Protein AF-A0A3E0D4L1-F1 (afdb_monomer)

Sequence (188 aa):
MKTLQKYIGLITLTALFASCQTPKQVLSKSDSRMEIVSTIASDHDMSKEMMEAIMQGDHGKMLMHERMKTMMENKTMMTKMMKDDPEMANRMMSGMMEAAKADTTMMSKMCKSMMSSPEMMGMMEKMKEKDKGMMMKEKDKGMMTKEMDHLVNMAAKDSLVFNHMIKMMKEKPEMWNKVMEMKTTTTN

Structure (mmCIF, N/CA/C/O backbone):
data_AF-A0A3E0D4L1-F1
#
_entry.id   AF-A0A3E0D4L1-F1
#
loop_
_atom_site.group_PDB
_atom_site.id
_atom_site.type_symbol
_atom_site.label_atom_id
_atom_site.label_alt_id
_atom_site.label_comp_id
_atom_site.label_asym_id
_atom_site.label_entity_id
_atom_site.label_seq_id
_atom_site.pdbx_PDB_ins_code
_atom_site.Cartn_x
_atom_site.Cartn_y
_atom_site.Cartn_z
_atom_site.occupancy
_atom_site.B_iso_or_equiv
_atom_site.auth_seq_id
_atom_site.auth_comp_id
_atom_site.auth_asym_id
_atom_site.auth_atom_id
_atom_site.pdbx_PDB_model_num
ATOM 1 N N . MET A 1 1 ? -48.221 -4.526 54.531 1.00 50.78 1 MET A N 1
ATOM 2 C CA . MET A 1 1 ? -46.904 -4.930 53.977 1.00 50.78 1 ME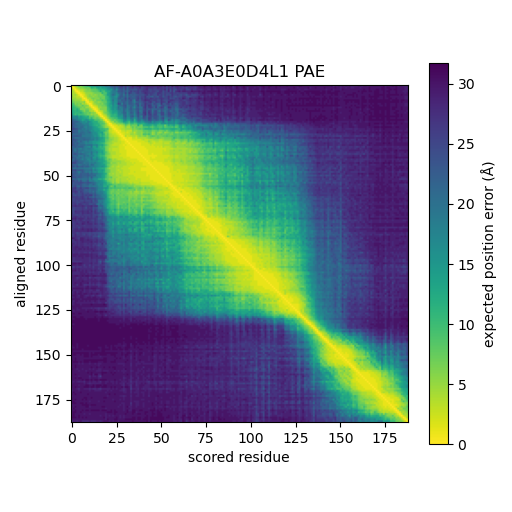T A CA 1
ATOM 3 C C . MET A 1 1 ? -46.908 -5.163 52.461 1.00 50.78 1 MET A C 1
ATOM 5 O O . MET A 1 1 ? -46.000 -4.679 51.804 1.00 50.78 1 MET A O 1
ATOM 9 N N . LYS A 1 2 ? -47.925 -5.815 51.872 1.00 53.72 2 LYS A N 1
ATOM 10 C CA . LYS A 1 2 ? -47.956 -6.144 50.425 1.00 53.72 2 LYS A CA 1
ATOM 11 C C . LYS A 1 2 ? -48.046 -4.935 49.474 1.00 53.72 2 LYS A C 1
ATOM 13 O O . LYS A 1 2 ? -47.611 -5.020 48.334 1.00 53.72 2 LYS A O 1
ATOM 18 N N . THR A 1 3 ? -48.605 -3.813 49.923 1.00 54.72 3 THR A N 1
ATOM 19 C CA . THR A 1 3 ? -48.706 -2.564 49.147 1.00 54.72 3 THR A CA 1
ATOM 20 C C . THR A 1 3 ? -47.402 -1.770 49.144 1.00 54.72 3 THR A C 1
ATOM 22 O O . THR A 1 3 ? -47.025 -1.256 48.101 1.00 54.72 3 THR A O 1
ATOM 25 N N . LEU A 1 4 ? -46.664 -1.740 50.259 1.00 55.91 4 LEU A N 1
ATOM 26 C CA . LEU A 1 4 ? -45.379 -1.033 50.363 1.00 55.91 4 LEU A CA 1
ATOM 27 C C . LEU A 1 4 ? -44.294 -1.664 49.467 1.00 55.91 4 LEU A C 1
ATOM 29 O O . LEU A 1 4 ? -43.544 -0.954 48.806 1.00 55.91 4 LEU A O 1
ATOM 33 N N . GLN A 1 5 ? -44.267 -3.000 49.383 1.00 56.97 5 GLN A N 1
ATOM 34 C CA . GLN A 1 5 ? -43.348 -3.749 48.512 1.00 56.97 5 GLN A CA 1
ATOM 35 C C . GLN A 1 5 ? -43.521 -3.415 47.020 1.00 56.97 5 GLN A C 1
ATOM 37 O O . GLN A 1 5 ? -42.538 -3.393 46.284 1.00 56.97 5 GLN A O 1
ATOM 42 N N . LYS A 1 6 ? -44.750 -3.117 46.574 1.00 56.53 6 LYS A N 1
ATOM 43 C CA . LYS A 1 6 ? -45.031 -2.763 45.173 1.00 56.53 6 LYS A CA 1
ATOM 44 C C . LYS A 1 6 ? -44.468 -1.391 44.792 1.00 56.53 6 LYS A C 1
ATOM 46 O O . LYS A 1 6 ? -43.970 -1.240 43.684 1.00 56.53 6 LYS A O 1
ATOM 51 N N . TYR A 1 7 ? -44.499 -0.420 45.706 1.00 64.56 7 TYR A N 1
ATOM 52 C CA . TYR A 1 7 ? -43.950 0.919 45.455 1.00 64.56 7 TYR A CA 1
ATOM 53 C C . TYR A 1 7 ? -42.420 0.939 45.496 1.00 64.56 7 TYR A C 1
ATOM 55 O O . TYR A 1 7 ? -41.801 1.583 44.655 1.00 64.56 7 TYR A O 1
ATOM 63 N N . ILE A 1 8 ? -41.805 0.175 46.405 1.00 59.47 8 ILE A N 1
ATOM 64 C CA . ILE A 1 8 ? -40.340 0.037 46.464 1.00 59.47 8 ILE A CA 1
ATOM 65 C C . ILE A 1 8 ? -39.805 -0.617 45.179 1.00 59.47 8 ILE A C 1
ATOM 67 O O . ILE A 1 8 ? -38.810 -0.148 44.633 1.00 59.47 8 ILE A O 1
ATOM 71 N N . GLY A 1 9 ? -40.498 -1.636 44.652 1.00 55.81 9 GLY A N 1
ATOM 72 C CA . GLY A 1 9 ? -40.140 -2.270 43.377 1.00 55.81 9 GLY A CA 1
ATOM 73 C C . GLY A 1 9 ? -40.319 -1.367 42.150 1.00 55.81 9 GLY A C 1
ATOM 74 O O . GLY A 1 9 ? -39.572 -1.495 41.185 1.00 55.81 9 GLY A O 1
ATOM 75 N N . LEU A 1 10 ? -41.274 -0.431 42.179 1.00 55.09 10 LEU A N 1
ATOM 76 C CA . LEU A 1 1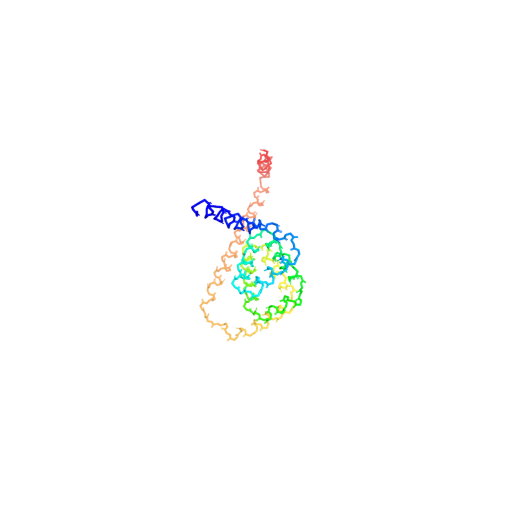0 ? -41.488 0.519 41.082 1.00 55.09 10 LEU A CA 1
ATOM 77 C C . LEU A 1 10 ? -40.381 1.588 41.035 1.00 55.09 10 LEU A C 1
ATOM 79 O O . LEU A 1 10 ? -39.926 1.950 39.954 1.00 55.09 10 LEU A O 1
ATOM 83 N N . ILE A 1 11 ? -39.909 2.040 42.204 1.00 58.69 11 ILE A N 1
ATOM 84 C CA . ILE A 1 11 ? -38.859 3.064 42.333 1.00 58.69 11 ILE A CA 1
ATOM 85 C C . ILE A 1 11 ? -37.490 2.521 41.890 1.00 58.69 11 ILE A C 1
ATOM 87 O O . ILE A 1 11 ? -36.749 3.220 41.193 1.00 58.69 11 ILE A O 1
ATOM 91 N N . THR A 1 12 ? -37.163 1.266 42.218 1.00 52.81 12 THR A N 1
ATOM 92 C CA . THR A 1 12 ? -35.917 0.630 41.754 1.00 52.81 12 THR A CA 1
ATOM 93 C C . THR A 1 12 ? -35.923 0.358 40.251 1.00 52.81 12 THR A C 1
ATOM 95 O O . THR A 1 12 ? -34.880 0.487 39.610 1.00 52.81 12 THR A O 1
ATOM 98 N N . LEU A 1 13 ? -37.087 0.067 39.659 1.00 51.31 13 LEU A N 1
ATOM 99 C CA . LEU A 1 13 ? -37.204 -0.162 38.219 1.00 51.31 13 LEU A CA 1
ATOM 100 C C . LEU A 1 13 ? -37.012 1.133 37.411 1.00 51.31 13 LEU A C 1
ATOM 102 O O . LEU A 1 13 ? -36.338 1.110 36.386 1.00 51.31 13 LEU A O 1
ATOM 106 N N . THR A 1 14 ? -37.510 2.279 37.892 1.00 53.75 14 THR A N 1
ATOM 107 C CA . THR A 1 14 ? -37.293 3.586 37.238 1.00 53.75 14 THR A CA 1
ATOM 108 C C . THR A 1 14 ? -35.853 4.098 37.333 1.00 53.75 14 THR A C 1
ATOM 110 O O . THR A 1 14 ? -35.387 4.756 36.405 1.00 53.75 14 THR A O 1
ATOM 113 N N . ALA A 1 15 ? -35.115 3.763 38.398 1.00 54.03 15 ALA A N 1
ATOM 114 C CA . ALA A 1 15 ? -33.698 4.122 38.518 1.00 54.03 15 ALA A CA 1
ATOM 115 C C . ALA A 1 15 ? -32.812 3.359 37.513 1.00 54.03 15 ALA A C 1
ATOM 117 O O . ALA A 1 15 ? -31.809 3.896 37.046 1.00 54.03 15 ALA A O 1
ATOM 118 N N . LEU A 1 16 ? -33.215 2.143 37.122 1.00 48.88 16 LEU A N 1
ATOM 119 C CA . LEU A 1 16 ? -32.496 1.333 36.134 1.00 48.88 16 LEU A CA 1
ATOM 120 C C . LEU A 1 16 ? -32.576 1.910 34.708 1.00 48.88 16 LEU A C 1
ATOM 122 O O . LEU A 1 16 ? -31.672 1.681 33.913 1.00 48.88 16 LEU A O 1
ATOM 126 N N . PHE A 1 17 ? -33.618 2.686 34.388 1.00 52.44 17 PHE A N 1
ATOM 127 C CA . PHE A 1 17 ? -33.782 3.319 33.072 1.00 52.44 17 PHE A CA 1
ATOM 128 C C . PHE A 1 17 ? -33.090 4.685 32.949 1.00 52.44 17 PHE A C 1
ATOM 130 O O . PHE A 1 17 ? -32.913 5.177 31.836 1.00 52.44 17 PHE A O 1
ATOM 137 N N . ALA A 1 18 ? -32.637 5.288 34.055 1.00 49.78 18 ALA A N 1
ATOM 138 C CA . ALA A 1 18 ? -31.871 6.537 34.017 1.00 49.78 18 ALA A CA 1
ATOM 139 C C . ALA A 1 18 ? -30.434 6.351 33.478 1.00 49.78 18 ALA A C 1
ATOM 141 O O . ALA A 1 18 ? -29.794 7.328 33.088 1.00 49.78 18 ALA A O 1
ATOM 142 N N . SER A 1 19 ? -29.927 5.111 33.424 1.00 50.62 19 SER A N 1
ATOM 143 C CA . SER A 1 19 ? -28.617 4.791 32.838 1.00 50.62 19 SER A CA 1
ATOM 144 C C . SER A 1 19 ? -28.659 4.572 31.321 1.00 50.62 19 SER A C 1
ATOM 146 O O . SER A 1 19 ? -27.602 4.497 30.696 1.00 50.62 19 SER A O 1
ATOM 148 N N . CYS A 1 20 ? -29.847 4.552 30.699 1.00 51.16 20 CYS A N 1
ATOM 149 C CA . CYS A 1 20 ? -30.000 4.571 29.243 1.00 51.16 20 CYS A CA 1
ATOM 150 C C . CYS A 1 20 ? -29.707 5.973 28.681 1.00 51.16 20 CYS A C 1
ATOM 152 O O . CYS A 1 20 ? -30.550 6.602 28.040 1.00 51.16 20 CYS A O 1
ATOM 154 N N . GLN A 1 21 ? -28.497 6.488 28.902 1.00 59.38 21 GLN A N 1
ATOM 155 C CA . GLN A 1 21 ? -28.002 7.592 28.089 1.00 59.38 21 GLN A CA 1
ATOM 156 C C . GLN A 1 21 ? -27.739 7.050 26.690 1.00 59.38 21 GLN A C 1
ATOM 158 O O . GLN A 1 21 ? -27.033 6.058 26.505 1.00 59.38 21 GLN A O 1
ATOM 163 N N . THR A 1 22 ? -28.333 7.689 25.686 1.00 66.06 22 THR A N 1
ATOM 164 C CA . THR A 1 22 ? -28.045 7.316 24.302 1.00 66.06 22 THR A CA 1
ATOM 165 C C . THR A 1 22 ? -26.553 7.543 24.020 1.00 66.06 22 THR A C 1
ATOM 167 O O . THR A 1 22 ? -25.986 8.518 24.525 1.00 66.06 22 THR A O 1
ATOM 170 N N . PRO A 1 23 ? -25.900 6.715 23.184 1.00 66.50 23 PRO A N 1
ATOM 171 C CA . PRO A 1 23 ? -24.474 6.863 22.878 1.00 66.50 23 PRO A CA 1
ATOM 172 C C . PRO A 1 23 ? -24.100 8.285 22.431 1.00 66.50 23 PRO A C 1
ATOM 174 O O . PRO A 1 23 ? -23.071 8.824 22.823 1.00 66.50 23 PRO A O 1
ATOM 177 N N . LYS A 1 24 ? -24.993 8.954 21.687 1.00 68.19 24 LYS A N 1
ATOM 178 C CA . LYS A 1 24 ? -24.815 10.346 21.244 1.00 68.19 24 LYS A CA 1
ATOM 179 C C . LYS A 1 24 ? -24.741 11.348 22.402 1.00 68.19 24 LYS A C 1
ATOM 181 O O . LYS A 1 24 ? -24.001 12.321 22.318 1.00 68.19 24 LYS A O 1
ATOM 186 N N . GLN A 1 25 ? -25.490 11.119 23.476 1.00 72.69 25 GLN A N 1
ATOM 187 C CA . GLN A 1 25 ? -25.524 12.002 24.640 1.00 72.69 25 GLN A CA 1
ATOM 188 C C . GLN A 1 25 ? -24.273 11.835 25.510 1.00 72.69 25 GLN A C 1
ATOM 190 O O . GLN A 1 25 ? -23.733 12.826 25.998 1.00 72.69 25 GLN A O 1
ATOM 195 N N . VAL A 1 26 ? -23.753 10.611 25.627 1.00 72.25 26 VAL A N 1
ATOM 196 C CA . VAL A 1 26 ? -22.476 10.334 26.306 1.00 72.25 26 VAL A CA 1
ATOM 197 C C . VAL A 1 26 ? -21.307 10.957 25.535 1.00 72.25 26 VAL A C 1
ATOM 199 O O . VAL A 1 26 ? -20.473 11.642 26.120 1.00 72.25 26 VAL A O 1
ATOM 202 N N . LEU A 1 27 ? -21.297 10.818 24.206 1.00 75.69 27 LEU A N 1
ATOM 203 C CA . LEU A 1 27 ? -20.243 11.365 23.338 1.00 75.69 27 LEU A CA 1
ATOM 204 C C . LEU A 1 27 ? -20.268 12.900 23.199 1.00 75.69 27 LEU A C 1
ATOM 206 O O . LEU A 1 27 ? -19.295 13.498 22.725 1.00 75.69 27 LEU A O 1
ATOM 210 N N . SER A 1 28 ? -21.362 13.549 23.614 1.00 79.94 28 SER A N 1
ATOM 211 C CA . SER A 1 28 ? -21.496 15.012 23.595 1.00 79.94 28 SER A CA 1
ATOM 212 C C . SER A 1 28 ? -20.680 15.710 24.693 1.00 79.94 28 SER A C 1
ATOM 214 O O . SER A 1 28 ? -20.326 16.879 24.546 1.00 79.94 28 SER A O 1
ATOM 216 N N . LYS A 1 29 ? -20.323 14.990 25.765 1.00 86.81 29 LYS A N 1
ATOM 217 C CA . LYS A 1 29 ? -19.491 15.495 26.863 1.00 86.81 29 LYS A CA 1
ATOM 218 C C . LYS A 1 29 ? -18.016 15.266 26.540 1.00 86.81 29 LYS A C 1
ATOM 220 O O . LYS A 1 29 ? -17.621 14.143 26.231 1.00 86.81 29 LYS A O 1
ATOM 225 N N . SER A 1 30 ? -17.199 16.318 26.609 1.00 86.50 30 SER A N 1
ATOM 226 C CA . SER A 1 30 ? -15.767 16.249 26.279 1.00 86.50 30 SER A CA 1
ATOM 227 C C . SER A 1 30 ? -15.013 15.244 27.139 1.00 86.50 30 SER A C 1
ATOM 229 O O . SER A 1 30 ? -14.253 14.445 26.601 1.00 86.50 30 SER A O 1
ATOM 231 N N . ASP A 1 31 ? -15.260 15.269 28.446 1.00 86.69 31 ASP A N 1
ATOM 232 C CA . ASP A 1 31 ? -14.492 14.493 29.421 1.00 86.69 31 ASP A CA 1
ATOM 233 C C . ASP A 1 31 ? -14.826 13.009 29.287 1.00 86.69 31 ASP A C 1
ATOM 235 O O . ASP A 1 31 ? -13.933 12.179 29.160 1.00 86.69 31 ASP A O 1
ATOM 239 N N . SER A 1 32 ? -16.118 12.691 29.155 1.00 85.38 32 SER A N 1
ATOM 240 C CA . SER A 1 32 ? -16.584 11.329 28.881 1.00 85.38 32 SER A CA 1
ATOM 241 C C . SER A 1 32 ? -16.064 10.805 27.543 1.00 85.38 32 SER A C 1
ATOM 243 O O . SER A 1 32 ? -15.659 9.652 27.448 1.00 85.38 32 SER A O 1
ATOM 245 N N . ARG A 1 33 ? -16.026 11.643 26.498 1.00 87.31 33 ARG A N 1
ATOM 246 C CA . ARG A 1 33 ? -15.443 11.257 25.207 1.00 87.31 33 ARG A CA 1
ATOM 247 C C . ARG A 1 33 ? -13.948 10.959 25.335 1.00 87.31 33 ARG A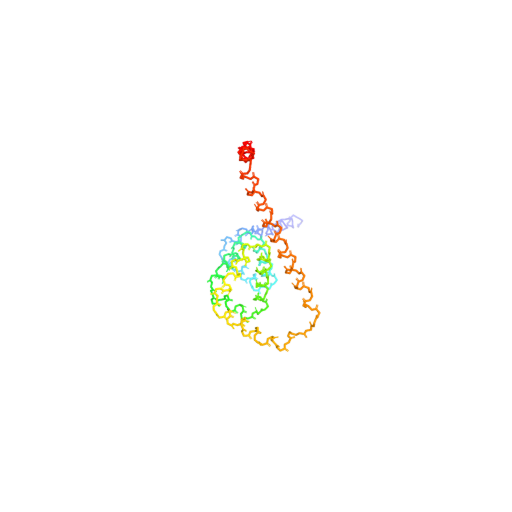 C 1
ATOM 249 O O . ARG A 1 33 ? -13.491 9.981 24.755 1.00 87.31 33 ARG A O 1
ATOM 256 N N . MET A 1 34 ? -13.201 11.787 26.064 1.00 90.56 34 MET A N 1
ATOM 257 C CA . MET A 1 34 ? -11.765 11.589 26.275 1.00 90.56 34 MET A CA 1
ATOM 258 C C . MET A 1 34 ? -11.490 10.299 27.044 1.00 90.56 34 MET A C 1
ATOM 260 O O . MET A 1 34 ? -10.638 9.520 26.632 1.00 90.56 34 MET A O 1
ATOM 264 N N . GLU A 1 35 ? -12.234 10.055 28.121 1.00 91.31 35 GLU A N 1
ATOM 265 C CA . GLU A 1 35 ? -12.106 8.845 28.930 1.00 91.31 35 GLU A CA 1
ATOM 266 C C . GLU A 1 35 ? -12.384 7.592 28.092 1.00 91.31 35 GLU A C 1
ATOM 268 O O . GLU A 1 35 ? -11.540 6.705 28.034 1.00 91.31 35 GLU A O 1
ATOM 273 N N . ILE A 1 36 ? -13.485 7.574 27.330 1.00 89.25 36 ILE A N 1
ATOM 274 C CA . ILE A 1 36 ? -13.822 6.463 26.424 1.00 89.25 36 ILE A CA 1
ATOM 275 C C . ILE A 1 36 ? -12.710 6.224 25.397 1.00 89.25 36 ILE A C 1
ATOM 277 O O . ILE A 1 36 ? -12.277 5.088 25.213 1.00 89.25 36 ILE A O 1
ATOM 281 N N . VAL A 1 37 ? -12.230 7.280 24.732 1.00 90.94 37 VAL A N 1
ATOM 282 C CA . VAL A 1 37 ? -11.160 7.155 23.730 1.00 90.94 37 VAL A CA 1
ATOM 283 C C . VAL A 1 37 ? -9.866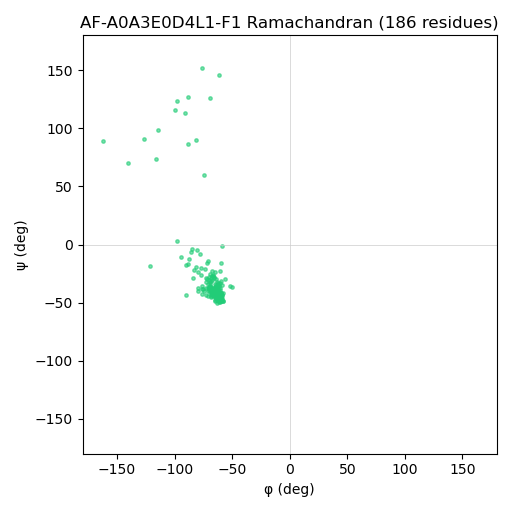 6.656 24.373 1.00 90.94 37 VAL A C 1
ATOM 285 O O . VAL A 1 37 ? -9.200 5.798 23.801 1.00 90.94 37 VAL A O 1
ATOM 288 N N . SER A 1 38 ? -9.523 7.143 25.566 1.00 91.56 38 SER A N 1
ATOM 289 C CA . SER A 1 38 ? -8.339 6.708 26.309 1.00 91.56 38 SER A CA 1
ATOM 290 C C . SER A 1 38 ? -8.433 5.245 26.735 1.00 91.56 38 SER A C 1
ATOM 292 O O . SER A 1 38 ? -7.436 4.527 26.652 1.00 91.56 38 SER A O 1
ATOM 294 N N . THR A 1 39 ? -9.606 4.793 27.183 1.00 93.50 39 THR A N 1
ATOM 295 C CA . THR A 1 39 ? -9.847 3.390 27.533 1.00 93.50 39 THR A CA 1
ATOM 296 C C . THR A 1 39 ? -9.704 2.501 26.307 1.00 93.50 39 THR A C 1
ATOM 298 O O . THR A 1 39 ? -8.964 1.525 26.370 1.00 93.50 39 THR A O 1
ATOM 301 N N . ILE A 1 40 ? -10.324 2.875 25.180 1.00 92.25 40 ILE A N 1
ATOM 302 C CA . ILE A 1 40 ? -10.192 2.120 23.929 1.00 92.25 40 ILE A CA 1
ATOM 303 C C . ILE A 1 40 ? -8.723 2.053 23.505 1.00 92.25 40 ILE A C 1
ATOM 305 O O . ILE A 1 40 ? -8.231 0.968 23.235 1.00 92.25 40 ILE A O 1
ATOM 309 N N . ALA A 1 41 ? -8.012 3.185 23.508 1.00 92.25 41 ALA A N 1
ATOM 310 C CA . ALA A 1 41 ? -6.612 3.271 23.088 1.00 92.25 41 ALA A CA 1
ATOM 311 C C . ALA A 1 41 ? -5.638 2.485 23.986 1.00 92.25 41 ALA A C 1
ATOM 313 O O . ALA A 1 41 ? -4.543 2.136 23.548 1.00 92.25 41 ALA A O 1
ATOM 314 N N . SER A 1 42 ? -6.012 2.242 25.245 1.00 94.69 42 SER A N 1
ATOM 315 C CA . SER A 1 42 ? -5.193 1.487 26.201 1.00 94.69 42 SER A CA 1
ATOM 316 C C . SER A 1 42 ? -5.479 -0.016 26.171 1.00 94.69 42 SER A C 1
ATOM 318 O O . SER A 1 42 ? -4.669 -0.794 26.671 1.00 94.69 42 SER A O 1
ATOM 320 N N . ASP A 1 43 ? -6.613 -0.427 25.602 1.00 96.69 43 ASP A N 1
ATOM 321 C CA . ASP A 1 43 ? -7.000 -1.825 25.440 1.00 96.69 43 ASP A CA 1
ATOM 322 C C . ASP A 1 43 ? -6.660 -2.309 24.025 1.00 96.69 43 ASP A C 1
ATOM 324 O O . ASP A 1 43 ? -7.076 -1.720 23.027 1.00 96.69 43 ASP A O 1
ATOM 328 N N . HIS A 1 44 ? -5.873 -3.381 23.930 1.00 90.94 44 HIS A N 1
ATOM 329 C CA . HIS A 1 44 ? -5.368 -3.884 22.653 1.00 90.94 44 HIS A CA 1
ATOM 330 C C . HIS A 1 44 ? -6.489 -4.334 21.706 1.00 90.94 44 HIS A C 1
ATOM 332 O O . HIS A 1 44 ? -6.457 -4.012 20.515 1.00 90.94 44 HIS A O 1
ATOM 338 N N . ASP A 1 45 ? -7.474 -5.067 22.222 1.00 95.19 45 ASP A N 1
ATOM 339 C CA . ASP A 1 45 ? -8.515 -5.678 21.400 1.00 95.19 45 ASP A CA 1
ATOM 340 C C . ASP A 1 45 ? -9.527 -4.619 20.961 1.00 95.19 45 ASP A C 1
ATOM 342 O O . ASP A 1 45 ? -9.847 -4.531 19.773 1.00 95.19 45 ASP A O 1
ATOM 346 N N . MET A 1 46 ? -9.921 -3.717 21.866 1.00 92.81 46 MET A N 1
ATOM 347 C CA . MET A 1 46 ? -10.778 -2.582 21.511 1.00 92.81 46 MET A CA 1
ATOM 348 C C . MET A 1 46 ? -10.083 -1.614 20.550 1.00 92.81 46 MET A C 1
ATOM 350 O O . MET A 1 46 ? -10.709 -1.127 19.607 1.00 92.81 46 MET A O 1
ATOM 354 N N . SER A 1 47 ? -8.791 -1.336 20.748 1.00 91.81 47 SER A N 1
ATOM 355 C CA . SER A 1 47 ? -8.004 -0.523 19.811 1.00 91.81 47 SER A CA 1
ATOM 356 C C . SER A 1 47 ? -7.980 -1.137 18.418 1.00 91.81 47 SER A C 1
ATOM 358 O O . SER A 1 47 ? -8.148 -0.426 17.423 1.00 91.81 47 SER A O 1
ATOM 360 N N . LYS A 1 48 ? -7.785 -2.457 18.337 1.00 93.12 48 LYS A N 1
ATOM 361 C CA . LYS A 1 48 ? -7.786 -3.192 17.074 1.00 93.12 48 LYS A CA 1
ATOM 362 C C . LYS A 1 48 ? -9.151 -3.114 16.390 1.00 93.12 48 LYS A C 1
ATOM 364 O O . LYS A 1 48 ? -9.208 -2.725 15.225 1.00 93.12 48 LYS A O 1
ATOM 369 N N . GLU A 1 49 ? -10.236 -3.401 17.107 1.00 93.31 49 GLU A N 1
ATOM 370 C CA . GLU A 1 49 ? -11.602 -3.299 16.572 1.00 93.31 49 GLU A CA 1
ATOM 371 C C . GLU A 1 49 ? -11.933 -1.871 16.111 1.00 93.31 49 GLU A C 1
ATOM 373 O O . GLU A 1 49 ? -12.500 -1.674 15.033 1.00 93.31 49 GLU A O 1
ATOM 378 N N . MET A 1 50 ? -11.530 -0.853 16.880 1.00 91.69 50 MET A N 1
ATOM 379 C CA . MET A 1 50 ? -11.720 0.550 16.508 1.00 91.69 50 MET A CA 1
ATOM 380 C C . MET A 1 50 ? -10.941 0.909 15.237 1.00 91.69 50 MET A C 1
ATOM 382 O O . MET A 1 50 ? -11.488 1.581 14.359 1.00 91.69 50 MET A O 1
ATOM 386 N N . MET A 1 51 ? -9.690 0.455 15.101 1.00 89.56 51 MET A N 1
ATOM 387 C CA . MET A 1 51 ? -8.921 0.645 13.867 1.00 89.56 51 MET A CA 1
ATOM 388 C C . MET A 1 51 ? -9.583 -0.045 12.674 1.00 89.56 51 MET A C 1
ATOM 390 O O . MET A 1 51 ? -9.713 0.576 11.618 1.00 89.56 51 MET A O 1
ATOM 394 N N . GLU A 1 52 ? -10.038 -1.288 12.832 1.00 91.12 52 GLU A N 1
ATOM 395 C CA . GLU A 1 52 ? -10.737 -2.025 11.776 1.00 91.12 52 GLU A CA 1
ATOM 396 C C . GLU A 1 52 ? -12.015 -1.297 11.333 1.00 91.12 52 GLU A C 1
ATOM 398 O O . GLU A 1 52 ? -12.222 -1.089 10.134 1.00 91.12 52 GLU A O 1
ATOM 403 N N . ALA A 1 53 ? -12.828 -0.822 12.280 1.00 90.06 53 ALA A N 1
ATOM 404 C CA . ALA A 1 53 ? -14.041 -0.060 11.991 1.00 90.06 53 ALA A CA 1
ATOM 405 C C . ALA A 1 53 ? -13.745 1.261 11.259 1.00 90.06 53 ALA A C 1
ATOM 407 O O . ALA A 1 53 ?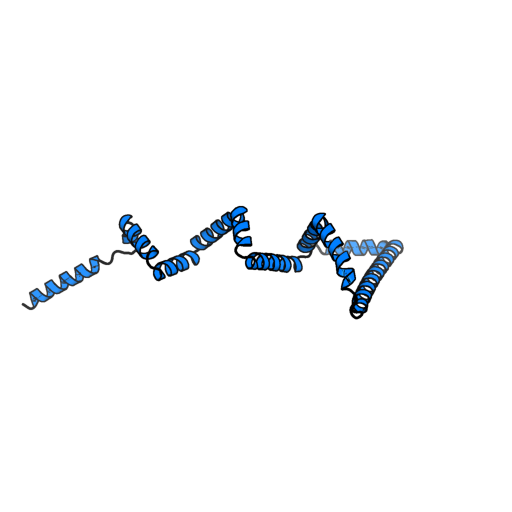 -14.427 1.602 10.288 1.00 90.06 53 ALA A O 1
ATOM 408 N N . ILE A 1 54 ? -12.701 1.991 11.677 1.00 88.75 54 ILE A N 1
ATOM 409 C CA . ILE A 1 54 ? -12.251 3.207 10.984 1.00 88.75 54 ILE A CA 1
ATOM 410 C C . ILE A 1 54 ? -11.854 2.870 9.546 1.00 88.75 54 ILE A C 1
ATOM 412 O O . ILE A 1 54 ? -12.315 3.536 8.621 1.00 88.75 54 ILE A O 1
ATOM 416 N N . MET A 1 55 ? -11.041 1.829 9.343 1.00 85.31 55 MET A N 1
ATOM 417 C CA . MET A 1 55 ? -10.542 1.428 8.022 1.00 85.31 55 MET A CA 1
ATOM 418 C C . MET A 1 55 ? -11.646 0.976 7.060 1.00 85.31 55 MET A C 1
ATOM 420 O O . MET A 1 55 ? -11.513 1.152 5.848 1.00 85.31 55 MET A O 1
ATOM 424 N N . GLN A 1 56 ? -12.736 0.409 7.577 1.00 89.38 56 GLN A N 1
ATOM 425 C CA . GLN A 1 56 ? -13.890 0.026 6.763 1.00 89.38 56 GLN A CA 1
ATOM 426 C C . GLN A 1 56 ? -14.707 1.242 6.293 1.00 89.38 56 GLN A C 1
ATOM 428 O O . GLN A 1 56 ? -15.307 1.197 5.214 1.00 89.38 56 GLN A O 1
ATOM 433 N N . GLY A 1 57 ? -14.703 2.336 7.062 1.00 87.50 57 GLY A N 1
ATOM 434 C CA . GLY A 1 57 ? -15.427 3.565 6.745 1.00 87.50 57 GLY A CA 1
ATOM 435 C C . GLY A 1 57 ? -14.765 4.415 5.656 1.00 87.50 57 GLY A C 1
ATOM 436 O O . GLY A 1 57 ? -13.545 4.439 5.499 1.00 87.50 57 GLY A O 1
ATOM 437 N N . ASP A 1 58 ? -15.570 5.188 4.923 1.00 89.44 58 ASP A N 1
ATOM 438 C CA . ASP A 1 58 ? -15.078 6.037 3.826 1.00 89.44 58 ASP A CA 1
ATOM 439 C C . ASP A 1 58 ? -14.080 7.101 4.297 1.00 89.44 58 ASP A C 1
ATOM 441 O O . ASP A 1 58 ? -13.095 7.382 3.614 1.00 89.44 58 ASP A O 1
ATOM 445 N N . HIS A 1 59 ? -14.283 7.649 5.499 1.00 84.06 59 HIS A N 1
ATOM 446 C CA . HIS A 1 59 ? -13.345 8.602 6.086 1.00 84.06 59 HIS A CA 1
ATOM 447 C C . HIS A 1 59 ? -11.993 7.952 6.410 1.00 84.06 59 HIS A C 1
ATOM 449 O O . HIS A 1 59 ? -10.953 8.550 6.147 1.00 84.06 59 HIS A O 1
ATOM 455 N N . GLY A 1 60 ? -11.980 6.709 6.905 1.00 86.00 60 GLY A N 1
ATOM 456 C CA . GLY A 1 60 ? -10.731 5.986 7.139 1.00 86.00 60 GLY A CA 1
ATOM 457 C C . GLY A 1 60 ? -10.028 5.598 5.843 1.00 86.00 60 GLY A C 1
ATOM 458 O O . GLY A 1 60 ? -8.807 5.719 5.766 1.00 86.00 60 GLY A O 1
ATOM 459 N N . LYS A 1 61 ? -10.772 5.232 4.791 1.00 85.75 61 LYS A N 1
ATOM 460 C CA . LYS A 1 61 ? -10.198 5.022 3.448 1.00 85.75 61 LYS A CA 1
ATOM 461 C C . LYS A 1 61 ? -9.542 6.293 2.911 1.00 85.75 61 LYS A C 1
ATOM 463 O O . LYS A 1 61 ? -8.427 6.231 2.398 1.00 85.75 61 LYS A O 1
ATOM 468 N N . MET A 1 62 ? -10.206 7.439 3.056 1.00 88.88 62 MET A N 1
ATOM 469 C CA . MET A 1 62 ? -9.664 8.734 2.641 1.00 88.88 62 MET A CA 1
ATOM 470 C C . MET A 1 62 ? -8.410 9.099 3.441 1.00 88.88 62 MET A C 1
ATOM 472 O O . MET A 1 62 ? -7.396 9.451 2.846 1.00 88.88 62 MET A O 1
ATOM 476 N N . LEU A 1 63 ? -8.445 8.929 4.764 1.00 87.88 63 LEU A N 1
ATOM 477 C CA . LEU A 1 63 ? -7.304 9.179 5.643 1.00 87.88 63 LEU A CA 1
ATOM 478 C C . LEU A 1 63 ? -6.112 8.269 5.307 1.00 87.88 63 LEU A C 1
ATOM 480 O O . LEU A 1 63 ? -4.971 8.727 5.279 1.00 87.88 63 LEU A O 1
ATOM 484 N N . MET A 1 64 ? -6.361 6.994 4.994 1.00 84.31 64 MET A N 1
ATOM 485 C CA . MET A 1 64 ? -5.319 6.079 4.520 1.00 84.31 64 MET A CA 1
ATOM 486 C C . MET A 1 64 ? -4.744 6.524 3.177 1.00 84.31 64 MET A C 1
ATOM 488 O O . MET A 1 64 ? -3.525 6.510 3.003 1.00 84.31 64 MET A O 1
ATOM 492 N N . HIS A 1 65 ? -5.592 6.958 2.244 1.00 82.25 65 HIS A N 1
ATOM 493 C CA . HIS A 1 65 ? -5.148 7.448 0.944 1.00 82.25 65 HIS A CA 1
ATOM 494 C C . HIS A 1 65 ? -4.285 8.709 1.070 1.00 82.25 65 HIS A C 1
ATOM 496 O O . HIS A 1 65 ? -3.201 8.779 0.490 1.00 82.25 65 HIS A O 1
ATOM 502 N N . GLU A 1 66 ? -4.724 9.678 1.870 1.00 83.69 66 GLU A N 1
ATOM 503 C CA . GLU A 1 66 ? -3.997 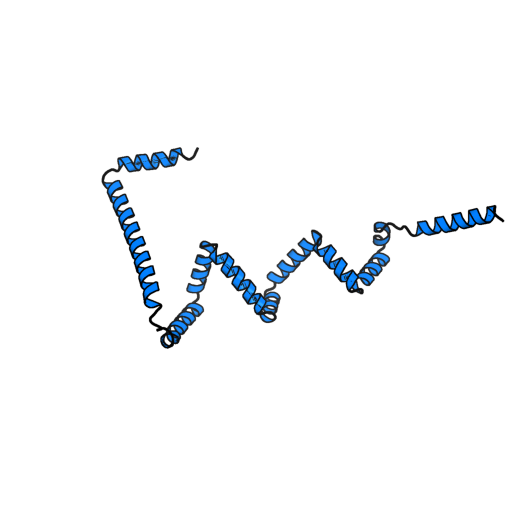10.922 2.118 1.00 83.69 66 GLU A CA 1
ATOM 504 C C . GLU A 1 66 ? -2.658 10.654 2.809 1.00 83.69 66 GLU A C 1
ATOM 506 O O . GLU A 1 66 ? -1.615 11.110 2.341 1.00 83.69 66 GLU A O 1
ATOM 511 N N . ARG A 1 67 ? -2.653 9.813 3.849 1.00 80.75 67 ARG A N 1
ATOM 512 C CA . ARG A 1 67 ? -1.419 9.415 4.534 1.00 80.75 67 ARG A CA 1
ATOM 513 C C . ARG A 1 67 ? -0.451 8.708 3.589 1.00 80.75 67 ARG A C 1
ATOM 515 O O . ARG A 1 67 ? 0.749 8.977 3.638 1.00 80.75 67 ARG A O 1
ATOM 522 N N . MET A 1 68 ? -0.951 7.814 2.735 1.00 80.50 68 MET A N 1
ATOM 523 C CA . MET A 1 68 ? -0.132 7.105 1.753 1.00 80.50 68 MET A CA 1
ATOM 524 C C . MET A 1 68 ? 0.446 8.062 0.709 1.00 80.50 68 MET A C 1
ATOM 526 O O . MET A 1 68 ? 1.623 7.949 0.371 1.00 80.50 68 MET A O 1
ATOM 530 N N . LYS A 1 69 ? -0.335 9.050 0.264 1.00 82.38 69 LYS A N 1
ATOM 531 C CA . LYS A 1 69 ? 0.134 10.118 -0.621 1.00 82.38 69 LYS A CA 1
ATOM 532 C C . LYS A 1 69 ? 1.252 10.938 0.030 1.00 82.38 69 LYS A C 1
ATOM 534 O O . LYS A 1 69 ? 2.317 11.070 -0.566 1.00 82.38 69 LYS A O 1
ATOM 539 N N . THR A 1 70 ? 1.072 11.406 1.265 1.00 81.50 70 THR A N 1
ATOM 540 C CA . THR A 1 70 ? 2.118 12.150 1.991 1.00 81.50 70 THR A CA 1
ATOM 541 C C . THR A 1 70 ? 3.384 11.312 2.189 1.00 81.50 70 THR A C 1
ATOM 543 O O . THR A 1 70 ? 4.498 11.825 2.078 1.00 81.50 70 THR A O 1
ATOM 546 N N . MET A 1 71 ? 3.236 10.009 2.451 1.00 77.69 71 MET A N 1
ATOM 547 C CA . MET A 1 71 ? 4.374 9.090 2.549 1.00 77.69 71 MET A CA 1
ATOM 548 C C . MET A 1 71 ? 5.118 8.937 1.216 1.00 77.69 71 MET A C 1
ATOM 550 O O . MET A 1 71 ? 6.347 8.955 1.212 1.00 77.69 71 MET A O 1
ATOM 554 N N . MET A 1 72 ? 4.391 8.818 0.101 1.00 76.50 72 MET A N 1
ATOM 555 C CA . MET A 1 72 ? 4.959 8.717 -1.251 1.00 76.50 72 MET A CA 1
ATOM 556 C C . MET A 1 72 ? 5.678 10.003 -1.677 1.00 76.50 72 MET A C 1
ATOM 558 O O . MET A 1 72 ? 6.727 9.945 -2.314 1.00 76.50 72 MET A O 1
ATOM 562 N N . GLU A 1 73 ? 5.141 11.168 -1.314 1.00 80.94 73 GLU A N 1
ATOM 563 C CA . GLU A 1 73 ? 5.758 12.467 -1.610 1.00 80.94 73 GLU A CA 1
ATOM 564 C C . GLU A 1 73 ? 7.035 12.698 -0.781 1.00 80.94 73 GLU A C 1
ATOM 566 O O . GLU A 1 73 ? 7.974 13.366 -1.228 1.00 80.94 73 GLU A O 1
ATOM 571 N N . ASN A 1 74 ? 7.126 12.100 0.411 1.00 83.88 74 ASN A N 1
ATOM 572 C CA . ASN A 1 74 ? 8.311 12.186 1.253 1.00 83.88 74 ASN A CA 1
ATOM 573 C C . ASN A 1 74 ? 9.395 11.190 0.810 1.00 83.88 74 ASN A C 1
ATOM 575 O O . ASN A 1 74 ? 9.518 10.073 1.322 1.00 83.88 74 ASN A O 1
ATOM 579 N N . LYS A 1 75 ? 10.257 11.652 -0.099 1.00 77.62 75 LYS A N 1
ATOM 580 C CA . LYS A 1 75 ? 11.395 10.889 -0.636 1.00 77.62 75 LYS A CA 1
ATOM 581 C C . LYS A 1 75 ? 12.276 10.248 0.446 1.00 77.62 75 LYS A C 1
ATOM 583 O O . LYS A 1 75 ? 12.760 9.134 0.250 1.00 77.62 75 LYS A O 1
ATOM 588 N N . THR A 1 76 ? 12.484 10.913 1.584 1.00 82.50 76 THR A N 1
ATOM 589 C CA . THR A 1 76 ? 13.311 10.391 2.687 1.00 82.50 76 THR A CA 1
ATOM 590 C C . THR A 1 76 ? 12.652 9.187 3.349 1.00 82.50 76 THR A C 1
ATOM 592 O O . THR A 1 76 ? 13.309 8.172 3.585 1.00 82.50 76 THR A O 1
ATOM 595 N N . MET A 1 77 ? 11.348 9.277 3.608 1.00 80.00 77 MET A N 1
ATOM 596 C CA . MET A 1 77 ? 10.581 8.195 4.221 1.00 80.00 77 MET A CA 1
ATOM 597 C C . MET A 1 77 ? 10.454 6.997 3.275 1.00 80.00 77 MET A C 1
ATOM 599 O O . MET A 1 77 ? 10.698 5.866 3.692 1.00 80.00 77 MET A O 1
ATOM 603 N N . MET A 1 78 ? 10.193 7.254 1.990 1.00 79.50 78 MET A N 1
ATOM 604 C CA . MET A 1 78 ? 10.165 6.224 0.950 1.00 79.50 78 MET A CA 1
ATOM 605 C C . MET A 1 78 ? 11.518 5.509 0.818 1.00 79.50 78 MET A C 1
ATOM 607 O O . MET A 1 78 ? 11.578 4.282 0.807 1.00 79.50 78 MET A O 1
ATOM 611 N N . THR A 1 79 ? 12.621 6.266 0.793 1.00 82.69 79 THR A N 1
ATOM 612 C CA . THR A 1 79 ? 13.976 5.693 0.717 1.00 82.69 79 THR A CA 1
ATOM 613 C C . THR A 1 79 ? 14.281 4.826 1.934 1.00 82.69 79 THR A C 1
ATOM 615 O O . THR A 1 79 ? 14.910 3.779 1.797 1.00 82.69 79 THR A O 1
ATOM 618 N N . LYS A 1 80 ? 13.847 5.247 3.126 1.00 84.56 80 LYS A N 1
ATOM 619 C CA . LYS A 1 80 ? 14.032 4.468 4.350 1.00 84.56 80 LYS A CA 1
ATOM 620 C C . LYS A 1 80 ? 13.247 3.155 4.297 1.00 84.56 80 LYS A C 1
ATOM 622 O O . LYS A 1 80 ? 13.847 2.110 4.502 1.00 84.56 80 LYS A O 1
ATOM 627 N N . MET A 1 81 ? 11.964 3.190 3.928 1.00 78.69 81 MET A N 1
ATOM 628 C CA . MET A 1 81 ? 11.153 1.972 3.782 1.00 78.69 81 MET A CA 1
ATOM 629 C C . MET A 1 81 ? 11.752 0.981 2.778 1.00 78.69 81 MET A C 1
ATOM 631 O O . MET A 1 81 ? 11.813 -0.207 3.066 1.00 78.69 81 MET A O 1
ATOM 635 N N . MET A 1 82 ? 12.260 1.462 1.640 1.00 80.50 82 MET A N 1
ATOM 636 C CA . MET A 1 82 ? 12.912 0.602 0.642 1.00 80.50 82 MET A CA 1
ATOM 637 C C . MET A 1 82 ?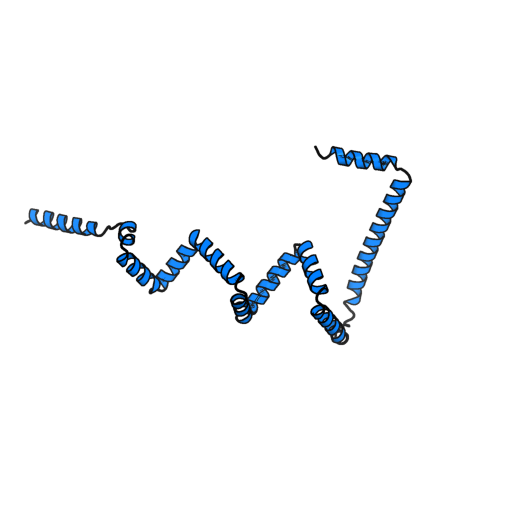 14.235 -0.010 1.122 1.00 80.50 82 MET A C 1
ATOM 639 O O . MET A 1 82 ? 14.635 -1.060 0.628 1.00 80.50 82 MET A O 1
ATOM 643 N N . LYS A 1 83 ? 14.941 0.653 2.046 1.00 80.50 83 LY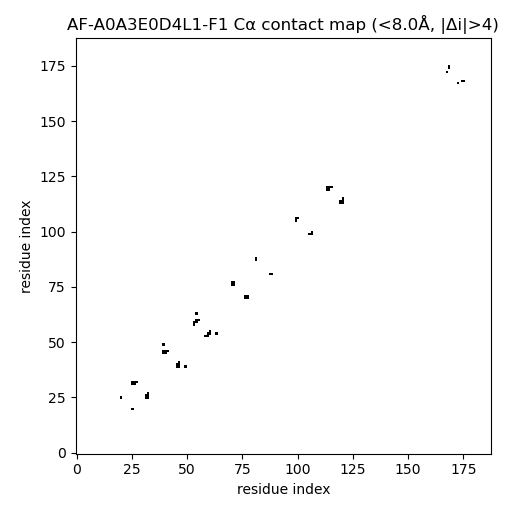S A N 1
ATOM 644 C CA . LYS A 1 83 ? 16.167 0.118 2.654 1.00 80.50 83 LYS A CA 1
ATOM 645 C C . LYS A 1 83 ? 15.864 -0.889 3.758 1.00 80.50 83 LYS A C 1
ATOM 647 O O . LYS A 1 83 ? 16.571 -1.885 3.860 1.00 80.50 83 LYS A O 1
ATOM 652 N N . ASP A 1 84 ? 14.846 -0.604 4.564 1.00 86.88 84 ASP A N 1
ATOM 653 C CA . ASP A 1 84 ? 14.443 -1.440 5.692 1.00 86.88 84 ASP A CA 1
ATOM 654 C C . ASP A 1 84 ? 13.750 -2.730 5.205 1.00 86.88 84 ASP A C 1
ATOM 656 O O . ASP A 1 84 ? 13.915 -3.779 5.823 1.00 86.88 84 ASP A O 1
ATOM 660 N N . ASP A 1 85 ? 13.035 -2.673 4.072 1.00 83.94 85 ASP A N 1
ATOM 661 C CA . ASP A 1 85 ? 12.422 -3.830 3.410 1.00 83.94 85 ASP A CA 1
ATOM 662 C C . ASP A 1 85 ? 12.848 -3.928 1.924 1.00 83.94 85 ASP A C 1
ATOM 664 O O . ASP A 1 85 ? 12.186 -3.388 1.027 1.00 83.94 85 ASP A O 1
ATOM 668 N N . PRO A 1 86 ? 13.945 -4.647 1.622 1.00 80.75 86 PRO A N 1
ATOM 669 C CA . PRO A 1 86 ? 14.372 -4.874 0.245 1.00 80.75 86 PRO A CA 1
ATOM 670 C C . PRO A 1 86 ? 13.402 -5.774 -0.541 1.00 80.75 86 PRO A C 1
ATOM 672 O O . PRO A 1 86 ? 13.357 -5.688 -1.773 1.00 80.75 86 PRO A O 1
ATOM 675 N N . GLU A 1 87 ? 12.590 -6.611 0.121 1.00 87.38 87 GLU A N 1
ATOM 676 C CA . GLU A 1 87 ? 11.544 -7.369 -0.575 1.00 87.38 87 GLU A CA 1
ATOM 677 C C . GLU A 1 87 ? 10.436 -6.445 -1.079 1.00 87.38 87 GLU A C 1
ATOM 679 O O . GLU A 1 87 ? 9.907 -6.673 -2.167 1.00 87.38 87 GLU A O 1
ATOM 684 N N . MET A 1 88 ? 10.084 -5.394 -0.333 1.00 82.06 88 MET A N 1
ATOM 685 C CA . MET A 1 88 ? 9.134 -4.376 -0.791 1.00 82.06 88 MET A CA 1
ATOM 686 C C . MET A 1 88 ? 9.627 -3.690 -2.065 1.00 82.06 88 MET A C 1
ATOM 688 O O . MET A 1 88 ? 8.851 -3.544 -3.013 1.00 82.06 88 MET A O 1
ATOM 692 N N . ALA A 1 89 ? 10.911 -3.326 -2.121 1.00 81.31 89 ALA A N 1
ATOM 693 C CA . ALA A 1 89 ? 11.508 -2.753 -3.325 1.00 81.31 89 ALA A CA 1
ATOM 694 C C . ALA A 1 89 ? 11.403 -3.721 -4.518 1.00 81.31 89 ALA A C 1
ATOM 696 O O . ALA A 1 89 ? 10.966 -3.323 -5.601 1.00 81.31 89 ALA A O 1
ATOM 697 N N . ASN A 1 90 ? 11.711 -5.004 -4.303 1.00 81.75 90 ASN A N 1
ATOM 698 C CA . ASN A 1 90 ? 11.576 -6.038 -5.331 1.00 81.75 90 ASN A CA 1
ATOM 699 C C . ASN A 1 90 ? 10.122 -6.238 -5.778 1.00 81.75 90 ASN A C 1
ATOM 701 O O . ASN A 1 90 ? 9.858 -6.294 -6.978 1.00 81.75 90 ASN A O 1
ATOM 705 N N . ARG A 1 91 ? 9.167 -6.304 -4.842 1.00 85.75 91 ARG A N 1
ATOM 706 C CA . ARG A 1 91 ? 7.730 -6.434 -5.139 1.00 85.75 91 ARG A CA 1
ATOM 707 C C . ARG A 1 91 ? 7.228 -5.255 -5.974 1.00 85.75 91 ARG A C 1
ATOM 709 O O . ARG A 1 91 ? 6.566 -5.472 -6.988 1.00 85.75 91 ARG A O 1
ATOM 716 N N . MET A 1 92 ? 7.590 -4.024 -5.602 1.00 81.38 92 MET A N 1
ATOM 717 C CA . MET A 1 92 ? 7.247 -2.823 -6.373 1.00 81.38 92 MET A CA 1
ATOM 718 C C . MET A 1 92 ? 7.853 -2.852 -7.778 1.00 81.38 92 MET A C 1
ATOM 720 O O . MET A 1 92 ? 7.150 -2.592 -8.756 1.00 81.38 92 MET A O 1
ATOM 724 N N . MET A 1 93 ? 9.140 -3.188 -7.892 1.00 83.00 93 MET A N 1
ATOM 725 C CA . MET A 1 93 ? 9.822 -3.249 -9.184 1.00 83.00 93 MET A CA 1
ATOM 726 C C . MET A 1 93 ? 9.226 -4.334 -10.090 1.00 83.00 93 MET A C 1
ATOM 728 O O . MET A 1 93 ? 8.986 -4.074 -11.269 1.00 83.00 93 MET A O 1
ATOM 732 N N . SER A 1 94 ? 8.930 -5.515 -9.539 1.00 85.94 94 SER A N 1
ATOM 733 C CA . SER A 1 94 ? 8.302 -6.618 -10.270 1.00 85.94 94 SER A CA 1
ATOM 734 C C . SER A 1 94 ? 6.910 -6.238 -10.768 1.00 85.94 94 SER A C 1
ATOM 736 O O . SER A 1 94 ? 6.633 -6.386 -11.954 1.00 85.94 94 SER A O 1
ATOM 738 N N . GLY A 1 95 ? 6.058 -5.678 -9.902 1.00 87.69 95 GLY A N 1
ATOM 739 C CA . GLY A 1 95 ? 4.710 -5.256 -10.292 1.00 87.69 95 GLY A CA 1
ATOM 740 C C . GLY A 1 95 ? 4.722 -4.165 -11.367 1.00 87.69 95 GLY A C 1
ATOM 741 O O . GLY A 1 95 ? 3.957 -4.227 -12.329 1.00 87.69 95 GLY A O 1
ATOM 742 N N . MET A 1 96 ? 5.646 -3.202 -11.266 1.00 83.00 96 MET A N 1
ATOM 743 C CA . MET A 1 96 ? 5.820 -2.179 -12.301 1.00 83.00 96 MET A CA 1
ATOM 744 C C . MET A 1 96 ? 6.284 -2.787 -13.632 1.00 83.00 96 MET A C 1
ATOM 746 O O . MET A 1 96 ? 5.808 -2.381 -14.691 1.00 83.00 96 MET A O 1
ATOM 750 N N . MET A 1 97 ? 7.182 -3.773 -13.592 1.00 84.75 97 MET A N 1
ATOM 751 C CA . MET A 1 97 ? 7.643 -4.476 -14.788 1.00 84.75 97 MET A CA 1
ATOM 752 C C . MET A 1 97 ? 6.532 -5.319 -15.424 1.00 84.75 97 MET A C 1
ATOM 754 O O . MET A 1 97 ? 6.421 -5.349 -16.647 1.00 84.75 97 MET A O 1
ATOM 758 N N . GLU A 1 98 ? 5.698 -5.986 -14.629 1.00 89.31 98 GLU A N 1
ATOM 759 C CA . GLU A 1 98 ? 4.542 -6.741 -15.125 1.00 89.31 98 GLU A CA 1
ATOM 760 C C . GLU A 1 98 ? 3.504 -5.835 -15.787 1.00 89.31 98 GLU A C 1
ATOM 762 O O . GLU A 1 98 ? 3.057 -6.135 -16.894 1.00 89.31 98 GLU A O 1
ATOM 767 N N . ALA A 1 99 ? 3.187 -4.693 -15.173 1.00 82.25 99 ALA A N 1
ATOM 768 C CA . ALA A 1 99 ? 2.311 -3.697 -15.784 1.00 82.25 99 ALA A CA 1
ATOM 769 C C . ALA A 1 99 ? 2.898 -3.166 -17.104 1.00 82.25 99 ALA A C 1
ATOM 771 O O . ALA A 1 99 ? 2.196 -3.091 -18.112 1.00 82.25 99 ALA A O 1
ATOM 772 N N . ALA A 1 100 ? 4.204 -2.876 -17.128 1.00 83.38 100 ALA A N 1
ATOM 773 C CA . ALA A 1 100 ? 4.884 -2.425 -18.337 1.00 83.38 100 ALA A CA 1
ATOM 774 C C . ALA A 1 100 ? 4.882 -3.491 -19.446 1.00 83.38 100 ALA A C 1
ATOM 776 O O . ALA A 1 100 ? 4.738 -3.134 -20.608 1.00 83.38 100 ALA A O 1
ATOM 777 N N . LYS A 1 101 ? 4.977 -4.791 -19.128 1.00 82.69 101 LYS A N 1
ATOM 778 C CA . LYS A 1 101 ? 4.897 -5.866 -20.141 1.00 82.69 101 LYS A CA 1
ATOM 779 C C . LYS A 1 101 ? 3.576 -5.852 -20.914 1.00 82.69 101 LYS A C 1
ATOM 781 O O . LYS A 1 101 ? 3.571 -6.196 -22.093 1.00 82.69 101 LYS A O 1
ATOM 786 N N . ALA A 1 102 ? 2.475 -5.484 -20.261 1.00 87.31 102 ALA A N 1
ATOM 787 C CA . ALA A 1 102 ? 1.160 -5.405 -20.893 1.00 87.31 102 ALA A CA 1
ATOM 788 C C . ALA A 1 102 ? 0.946 -4.099 -21.687 1.00 87.31 102 ALA A C 1
ATOM 790 O O . ALA A 1 102 ? 0.083 -4.055 -22.561 1.00 87.31 102 ALA A O 1
ATOM 791 N N . ASP A 1 103 ? 1.736 -3.052 -21.419 1.00 88.50 103 ASP A N 1
ATOM 792 C CA . ASP A 1 103 ? 1.669 -1.755 -22.098 1.00 88.50 103 ASP A CA 1
ATOM 793 C C . ASP A 1 103 ? 2.949 -1.493 -22.908 1.00 88.50 103 ASP A C 1
ATOM 795 O O . ASP A 1 103 ? 3.965 -0.995 -22.411 1.00 88.50 103 ASP A O 1
ATOM 799 N N . THR A 1 104 ? 2.879 -1.761 -24.213 1.00 82.25 104 THR A N 1
ATOM 800 C CA . THR A 1 104 ? 3.987 -1.548 -25.157 1.00 82.25 104 THR A CA 1
ATOM 801 C C . THR A 1 104 ? 4.510 -0.110 -25.175 1.00 82.25 104 THR A C 1
ATOM 803 O O . THR A 1 104 ? 5.698 0.103 -25.430 1.00 82.25 104 THR A O 1
ATOM 806 N N . THR A 1 105 ? 3.669 0.889 -24.885 1.00 89.81 105 THR A N 1
ATOM 807 C CA . THR A 1 105 ? 4.093 2.296 -24.814 1.00 89.81 105 THR A CA 1
ATOM 808 C C . THR A 1 105 ? 4.915 2.542 -23.556 1.00 89.81 105 THR A C 1
ATOM 810 O O . THR A 1 105 ? 5.963 3.196 -23.615 1.00 89.81 105 THR A O 1
ATOM 813 N N . MET A 1 106 ? 4.467 2.004 -22.420 1.00 86.25 106 MET A N 1
ATOM 814 C CA . MET A 1 106 ? 5.192 2.077 -21.152 1.00 86.25 106 MET A CA 1
ATOM 815 C C . MET A 1 106 ? 6.533 1.344 -21.242 1.00 86.25 106 MET A C 1
ATOM 817 O O . MET A 1 106 ? 7.567 1.918 -20.891 1.00 86.25 106 MET A O 1
ATOM 821 N N . MET A 1 107 ? 6.541 0.130 -21.798 1.00 82.19 107 MET A N 1
ATOM 822 C CA . MET A 1 107 ? 7.763 -0.645 -22.009 1.00 82.19 107 MET A CA 1
ATOM 823 C C . MET A 1 107 ? 8.734 0.065 -22.953 1.00 82.19 107 MET A C 1
ATOM 825 O O . MET A 1 107 ? 9.916 0.180 -22.638 1.00 82.19 107 MET A O 1
ATOM 829 N N . SER A 1 108 ? 8.247 0.625 -24.067 1.00 81.19 108 SER A N 1
ATOM 830 C CA . SER A 1 108 ? 9.079 1.390 -25.005 1.00 81.19 108 SER A CA 1
ATOM 831 C C . SER A 1 108 ? 9.737 2.602 -24.338 1.00 81.19 108 SER A C 1
ATOM 833 O O . SER A 1 108 ? 10.945 2.811 -24.482 1.00 81.19 108 SER A O 1
ATOM 835 N N . LYS A 1 109 ? 8.980 3.375 -23.547 1.00 86.19 109 LYS A N 1
ATOM 836 C CA . LYS A 1 109 ? 9.524 4.509 -22.781 1.00 86.19 109 LYS A CA 1
ATOM 837 C C . LYS A 1 109 ? 10.565 4.052 -21.763 1.00 86.19 109 LYS A C 1
ATOM 839 O O . LYS A 1 109 ? 11.630 4.659 -21.686 1.00 86.19 109 LYS A O 1
ATOM 844 N N . MET A 1 110 ? 10.287 2.973 -21.034 1.00 80.88 110 MET A N 1
ATOM 845 C CA . MET A 1 110 ? 11.210 2.408 -20.049 1.00 80.88 110 MET A CA 1
ATOM 846 C C . MET A 1 110 ? 12.521 1.958 -20.706 1.00 80.88 110 MET A C 1
ATOM 848 O O . MET A 1 110 ? 13.592 2.389 -20.280 1.00 80.88 110 MET A O 1
ATOM 852 N N . CYS A 1 111 ? 12.451 1.186 -21.795 1.00 79.00 111 CYS A N 1
ATOM 853 C CA . CYS A 1 111 ? 13.623 0.773 -22.569 1.00 79.00 111 CYS A CA 1
ATOM 854 C C . CYS A 1 111 ? 14.407 1.980 -23.099 1.00 79.00 111 CYS A C 1
ATOM 856 O O . CYS A 1 111 ? 15.630 2.017 -22.978 1.00 79.00 111 CYS A O 1
ATOM 858 N N . LYS A 1 112 ? 13.721 3.001 -23.626 1.00 84.69 112 LYS A N 1
ATOM 859 C CA . LYS A 1 112 ? 14.368 4.220 -24.129 1.00 84.69 112 LYS A CA 1
ATOM 860 C C . LYS A 1 112 ? 15.097 4.980 -23.021 1.00 84.69 112 LYS A C 1
ATOM 862 O O . LYS A 1 112 ? 16.229 5.410 -23.236 1.00 84.69 112 LYS A O 1
ATOM 867 N N . SER A 1 113 ? 14.488 5.121 -21.845 1.00 83.56 113 SER A N 1
ATOM 868 C CA . SER A 1 113 ? 15.121 5.743 -20.677 1.00 83.56 113 SER A CA 1
ATOM 869 C C . SER A 1 113 ? 16.328 4.947 -20.183 1.00 83.56 113 SER A C 1
ATOM 871 O O . SER A 1 113 ? 17.357 5.551 -19.890 1.00 83.56 113 SER A O 1
ATOM 873 N N . MET A 1 114 ? 16.244 3.613 -20.154 1.00 78.69 114 MET A N 1
ATOM 874 C CA . MET A 1 114 ? 17.382 2.756 -19.796 1.00 78.69 114 MET A CA 1
ATOM 875 C C . MET A 1 114 ? 18.536 2.901 -20.792 1.00 78.69 114 MET A C 1
ATOM 877 O O . MET A 1 114 ? 19.675 3.100 -20.382 1.00 78.69 114 MET A O 1
ATOM 881 N N . MET A 1 115 ? 18.245 2.870 -22.096 1.00 74.69 115 MET A N 1
ATOM 882 C CA . MET A 1 115 ? 19.261 3.052 -23.138 1.00 74.69 115 MET A CA 1
ATOM 883 C C . MET A 1 115 ? 19.839 4.466 -23.140 1.00 74.69 115 MET A C 1
ATOM 885 O O . MET A 1 115 ? 20.978 4.655 -23.524 1.00 74.69 115 MET A O 1
ATOM 889 N N . SER A 1 116 ? 19.094 5.471 -22.691 1.00 84.00 116 SER A N 1
ATOM 890 C CA . SER A 1 116 ? 19.591 6.849 -22.637 1.00 84.00 116 SER A CA 1
ATOM 891 C C . SER A 1 116 ? 20.483 7.120 -21.415 1.00 84.00 116 SER A C 1
ATOM 893 O O . SER A 1 116 ? 21.031 8.215 -21.315 1.00 84.00 116 SER A O 1
ATOM 895 N N . SER A 1 117 ? 20.642 6.158 -20.494 1.00 83.38 117 SER A N 1
ATOM 896 C CA . SER A 1 117 ? 21.539 6.267 -19.338 1.00 83.38 117 SER A CA 1
ATOM 897 C C . SER A 1 117 ? 22.942 5.726 -19.671 1.00 83.38 117 SER A C 1
ATOM 899 O O . SER A 1 117 ? 23.098 4.514 -19.859 1.00 83.38 117 SER A O 1
ATOM 901 N N . PRO A 1 118 ? 23.986 6.582 -19.702 1.00 80.69 118 PRO A N 1
ATOM 902 C CA . PRO A 1 118 ? 25.357 6.161 -20.004 1.00 80.69 118 PRO A CA 1
ATOM 903 C C . PRO A 1 118 ? 25.911 5.158 -18.987 1.00 80.69 118 PRO A C 1
ATOM 905 O O . PRO A 1 118 ? 26.661 4.256 -19.349 1.00 80.69 118 PRO A O 1
ATOM 908 N N . GLU A 1 119 ? 25.514 5.280 -17.716 1.00 82.44 119 GLU A N 1
ATOM 909 C CA . GLU A 1 119 ? 25.920 4.354 -16.655 1.00 82.44 119 GLU A CA 1
ATOM 910 C C . GLU A 1 119 ? 25.357 2.946 -16.888 1.00 82.44 119 GLU A C 1
ATOM 912 O O . GLU A 1 119 ? 26.091 1.963 -16.764 1.00 82.44 119 GLU A O 1
ATOM 917 N N . MET A 1 120 ? 24.081 2.835 -17.287 1.00 79.19 120 MET A N 1
ATOM 918 C CA . MET A 1 120 ? 23.485 1.540 -17.635 1.00 79.19 120 MET A CA 1
ATOM 919 C C . MET A 1 120 ? 24.097 0.954 -18.905 1.00 79.19 120 MET A C 1
ATOM 921 O O . MET A 1 120 ? 24.387 -0.243 -18.923 1.00 79.19 120 MET A O 1
ATOM 925 N N . MET A 1 121 ? 24.324 1.769 -19.944 1.00 79.88 121 MET A N 1
ATOM 926 C CA . MET A 1 121 ? 25.014 1.306 -21.155 1.00 79.88 121 MET A CA 1
ATOM 927 C C . MET A 1 121 ? 26.404 0.758 -20.817 1.00 79.88 121 MET A C 1
ATOM 929 O O . MET A 1 121 ? 26.720 -0.371 -21.188 1.00 79.88 121 MET A O 1
ATOM 933 N N . GLY A 1 122 ? 27.195 1.498 -20.035 1.00 81.12 122 GLY A N 1
ATOM 934 C CA . GLY A 1 122 ? 28.529 1.061 -19.625 1.00 81.12 122 GLY A CA 1
ATOM 935 C C . GLY A 1 122 ? 28.508 -0.207 -18.765 1.00 81.12 122 GLY A C 1
ATOM 936 O O . GLY A 1 122 ? 29.412 -1.038 -18.852 1.00 81.12 122 GLY A O 1
ATOM 937 N N . MET A 1 123 ? 27.468 -0.409 -17.952 1.00 77.12 123 MET A N 1
ATOM 938 C CA . MET A 1 123 ? 27.290 -1.647 -17.188 1.00 77.12 123 MET A CA 1
ATOM 939 C C . MET A 1 123 ? 26.906 -2.833 -18.089 1.00 77.12 123 MET A C 1
ATOM 941 O O . MET A 1 123 ? 27.441 -3.927 -17.904 1.00 77.12 123 MET A O 1
ATOM 945 N N . MET A 1 124 ? 26.042 -2.620 -19.090 1.00 72.31 124 MET A N 1
ATOM 946 C CA . MET A 1 124 ? 25.702 -3.630 -20.102 1.00 72.31 124 MET A CA 1
ATOM 947 C C . MET A 1 124 ? 26.912 -4.020 -20.955 1.00 72.31 124 MET A C 1
ATOM 949 O O . MET A 1 124 ? 27.102 -5.201 -21.240 1.00 72.31 124 MET A O 1
ATOM 953 N N . GLU A 1 125 ? 27.748 -3.058 -21.340 1.00 74.81 125 GLU A N 1
ATOM 954 C CA . GLU A 1 125 ? 28.998 -3.320 -22.060 1.00 74.81 125 GLU A CA 1
ATOM 955 C C . GLU A 1 125 ? 29.963 -4.153 -21.211 1.00 74.81 125 GLU A C 1
ATOM 957 O O . GLU A 1 125 ? 30.436 -5.197 -21.662 1.00 74.81 125 GLU A O 1
ATOM 962 N N . LYS A 1 126 ? 30.157 -3.785 -19.938 1.00 74.19 126 LYS A N 1
ATOM 963 C CA . LYS A 1 126 ? 30.990 -4.553 -18.996 1.00 74.19 126 LYS A CA 1
ATOM 964 C C . LYS A 1 126 ? 30.454 -5.963 -18.729 1.00 74.19 126 LYS A C 1
ATOM 966 O O . LYS A 1 126 ? 31.243 -6.887 -18.531 1.00 74.19 126 LYS A O 1
ATOM 971 N N . MET A 1 127 ? 29.132 -6.155 -18.716 1.00 65.62 127 MET A N 1
ATOM 972 C CA . MET A 1 127 ? 28.534 -7.493 -18.633 1.00 65.62 127 MET A CA 1
ATOM 973 C C . MET A 1 127 ? 28.787 -8.299 -19.903 1.00 65.62 127 MET A C 1
ATOM 975 O O . MET A 1 127 ? 29.221 -9.439 -19.794 1.00 65.62 127 MET A O 1
ATOM 979 N N . LYS A 1 128 ? 28.611 -7.711 -21.093 1.00 61.62 128 LYS A N 1
ATOM 980 C CA . LYS A 1 128 ? 28.934 -8.376 -22.368 1.00 61.62 128 LYS A CA 1
ATOM 981 C C . LYS A 1 128 ? 30.405 -8.781 -22.462 1.00 61.62 128 LYS A C 1
ATOM 983 O O . LYS A 1 128 ? 30.716 -9.784 -23.097 1.00 61.62 128 LYS A O 1
ATOM 988 N N . GLU A 1 129 ? 31.311 -8.030 -21.841 1.00 57.53 129 GLU A N 1
ATOM 989 C CA . GLU A 1 129 ? 32.727 -8.398 -21.750 1.00 57.53 129 GLU A CA 1
ATOM 990 C C . GLU A 1 129 ? 32.987 -9.531 -20.750 1.00 57.53 129 GLU A C 1
ATOM 992 O O . GLU A 1 129 ? 33.765 -10.434 -21.059 1.00 57.53 129 GLU A O 1
ATOM 997 N N . LYS A 1 130 ? 32.310 -9.538 -19.591 1.00 54.81 130 LYS A N 1
ATOM 998 C CA . LYS A 1 130 ? 32.415 -10.622 -18.595 1.00 54.81 130 LYS A CA 1
ATOM 999 C C . LYS A 1 130 ? 31.749 -11.930 -19.040 1.00 54.81 130 LYS A C 1
ATOM 1001 O O . LYS A 1 130 ? 32.274 -12.999 -18.737 1.00 54.81 130 LYS A O 1
ATOM 1006 N N . ASP A 1 131 ? 30.655 -11.869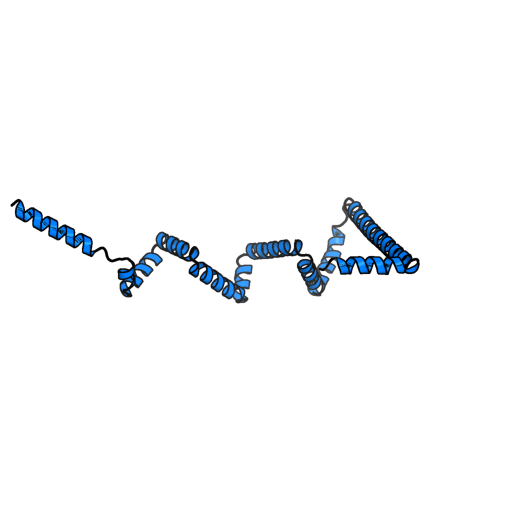 -19.798 1.00 48.59 131 ASP A N 1
ATOM 1007 C CA . ASP A 1 131 ? 29.914 -13.052 -20.269 1.00 48.59 131 ASP A CA 1
ATOM 1008 C C . ASP A 1 131 ? 30.569 -13.769 -21.458 1.00 48.59 131 ASP A C 1
ATOM 1010 O O . ASP A 1 131 ? 30.195 -14.900 -21.782 1.00 48.59 131 ASP A O 1
ATOM 1014 N N . LYS A 1 132 ? 31.622 -13.191 -22.059 1.00 47.03 132 LYS A N 1
ATOM 1015 C CA . LYS A 1 132 ? 32.481 -13.916 -23.015 1.00 47.03 132 LYS A CA 1
ATOM 1016 C C . LYS A 1 132 ? 33.156 -15.149 -22.393 1.00 47.03 132 LYS A C 1
ATOM 1018 O O . LYS A 1 132 ? 33.631 -15.999 -23.137 1.00 47.03 132 LYS A O 1
ATOM 1023 N N . GLY A 1 133 ? 33.190 -15.262 -21.059 1.00 48.44 133 GLY A N 1
ATOM 1024 C CA . GLY A 1 133 ? 33.691 -16.441 -20.345 1.00 48.44 133 GLY A CA 1
ATOM 1025 C C . GLY A 1 133 ? 32.654 -17.541 -20.070 1.00 48.44 133 GLY A C 1
ATOM 1026 O O . GLY A 1 133 ? 33.056 -18.661 -19.767 1.00 48.44 133 GLY A O 1
ATOM 1027 N N . MET A 1 134 ? 31.345 -17.266 -20.170 1.00 42.31 134 MET A N 1
ATOM 1028 C CA . MET A 1 134 ? 30.286 -18.242 -19.837 1.00 42.31 134 MET A CA 1
ATOM 1029 C C . MET A 1 134 ? 29.332 -18.565 -20.992 1.00 42.31 134 MET A C 1
ATOM 1031 O O . MET A 1 134 ? 28.694 -19.620 -20.980 1.00 42.31 134 MET A O 1
ATOM 1035 N N . MET A 1 135 ? 29.258 -17.732 -22.030 1.00 45.56 135 MET A N 1
ATOM 1036 C CA . MET A 1 135 ? 28.443 -18.032 -23.205 1.00 45.56 135 MET A CA 1
ATOM 1037 C C . MET A 1 135 ? 29.230 -18.827 -24.244 1.00 45.56 135 MET A C 1
ATOM 1039 O O . MET A 1 135 ? 29.760 -18.238 -25.175 1.00 45.56 135 MET A O 1
ATOM 1043 N N . MET A 1 136 ? 29.252 -20.158 -24.105 1.00 42.59 136 MET A N 1
ATOM 1044 C CA . MET A 1 136 ? 28.972 -21.105 -25.202 1.00 42.59 136 MET A CA 1
ATOM 1045 C C . MET A 1 136 ? 28.651 -22.491 -24.627 1.00 42.59 136 MET A C 1
ATOM 1047 O O . MET A 1 136 ? 29.517 -23.352 -24.501 1.00 42.59 136 MET A O 1
ATOM 1051 N N . LYS A 1 137 ? 27.372 -22.744 -24.336 1.00 48.12 137 LYS A N 1
ATOM 1052 C CA . LYS A 1 137 ? 26.811 -24.085 -24.533 1.00 48.12 137 LYS A CA 1
ATOM 1053 C C . LYS A 1 137 ? 26.041 -24.049 -25.848 1.00 48.12 137 LYS A C 1
ATOM 1055 O O . LYS A 1 137 ? 25.084 -23.301 -25.999 1.00 48.12 137 LYS A O 1
ATOM 1060 N N . GLU A 1 138 ? 26.503 -24.832 -26.816 1.00 49.09 138 GLU A N 1
ATOM 1061 C CA . GLU A 1 138 ? 26.137 -24.816 -28.243 1.00 49.09 138 GLU A CA 1
ATOM 1062 C C . GLU A 1 138 ? 24.649 -25.037 -28.577 1.00 49.09 138 GLU A C 1
ATOM 1064 O O . GLU A 1 138 ? 24.276 -24.973 -29.746 1.00 49.09 138 GLU A O 1
ATOM 1069 N N . LYS A 1 139 ? 23.769 -25.260 -27.595 1.00 47.53 139 LYS A N 1
ATOM 1070 C CA . LYS A 1 139 ? 22.353 -25.564 -27.851 1.00 47.53 139 LYS A CA 1
ATOM 1071 C C . LYS A 1 139 ? 21.484 -24.337 -28.160 1.00 47.53 139 LYS A C 1
ATOM 1073 O O . LYS A 1 139 ? 20.508 -24.489 -28.888 1.00 47.53 139 LYS A O 1
ATOM 1078 N N . ASP A 1 140 ? 21.875 -23.133 -27.737 1.00 47.62 140 ASP A N 1
ATOM 1079 C CA . ASP A 1 140 ? 21.017 -21.938 -27.877 1.00 47.62 140 ASP A CA 1
ATOM 1080 C C . ASP A 1 140 ? 21.286 -21.099 -29.143 1.00 47.62 140 ASP A C 1
ATOM 1082 O O . ASP A 1 140 ? 20.472 -20.258 -29.530 1.00 47.62 140 ASP A O 1
ATOM 1086 N N . LYS A 1 141 ? 22.379 -21.368 -29.875 1.00 44.81 141 LYS A N 1
ATOM 1087 C CA . LYS A 1 141 ? 22.669 -20.699 -31.163 1.00 44.81 141 LYS A CA 1
ATOM 1088 C C . LYS A 1 141 ? 21.660 -21.042 -32.265 1.00 44.81 141 LYS A C 1
ATOM 1090 O O . LYS A 1 141 ? 21.438 -20.230 -33.162 1.00 44.81 141 LYS A O 1
ATOM 1095 N N . GLY A 1 142 ? 21.045 -22.224 -32.211 1.00 46.44 142 GLY A N 1
ATOM 1096 C CA . GLY A 1 142 ? 20.096 -22.682 -33.231 1.00 46.44 142 GLY A CA 1
ATOM 1097 C C . GLY A 1 142 ? 18.701 -22.057 -33.128 1.00 46.44 142 GLY A C 1
ATOM 1098 O O . GLY A 1 142 ? 17.960 -22.070 -34.108 1.00 46.44 142 GLY A O 1
ATOM 1099 N N . MET A 1 143 ? 18.328 -21.522 -31.961 1.00 40.19 143 MET A N 1
ATOM 1100 C CA . MET A 1 143 ? 16.991 -20.963 -31.736 1.00 40.19 143 MET A CA 1
ATOM 1101 C C . MET A 1 143 ? 16.939 -19.471 -32.091 1.00 40.19 143 MET A C 1
ATOM 1103 O O . MET A 1 143 ? 16.055 -19.059 -32.836 1.00 40.19 143 MET A O 1
ATOM 1107 N N . MET A 1 144 ? 17.951 -18.690 -31.687 1.00 45.47 144 MET A N 1
ATOM 1108 C CA . MET A 1 144 ? 18.057 -17.266 -32.050 1.00 45.47 144 MET A CA 1
ATOM 1109 C C . MET A 1 144 ? 18.231 -17.035 -33.560 1.00 45.47 144 MET A C 1
ATOM 1111 O O . MET A 1 144 ? 17.689 -16.078 -34.104 1.00 45.47 144 MET A O 1
ATOM 1115 N N . THR A 1 145 ? 18.958 -17.919 -34.253 1.00 51.84 145 THR A N 1
ATOM 1116 C CA . THR A 1 145 ? 19.143 -17.829 -35.714 1.00 51.84 145 THR A CA 1
ATOM 1117 C C . THR A 1 145 ? 17.834 -18.054 -36.466 1.00 51.84 145 THR A C 1
ATOM 1119 O O . THR A 1 145 ? 17.519 -17.295 -37.376 1.00 51.84 145 THR A O 1
ATOM 1122 N N . LYS A 1 146 ? 17.010 -19.015 -36.031 1.00 57.44 146 LYS A N 1
ATOM 1123 C CA . LYS A 1 146 ? 15.694 -19.269 -36.634 1.00 57.44 146 LYS A CA 1
ATOM 1124 C C . LYS A 1 146 ? 14.690 -18.145 -36.383 1.00 57.44 146 LYS A C 1
ATOM 1126 O O . LYS A 1 146 ? 13.913 -17.832 -37.281 1.00 57.44 146 LYS A O 1
ATOM 1131 N N . GLU A 1 147 ? 14.696 -17.533 -35.199 1.00 54.34 147 GLU A N 1
ATOM 1132 C CA . GLU A 1 147 ? 13.817 -16.390 -34.914 1.00 54.34 147 GLU A CA 1
ATOM 1133 C C . GLU A 1 147 ? 14.225 -15.140 -35.699 1.00 54.34 147 GLU A C 1
ATOM 1135 O O . GLU A 1 147 ? 13.358 -14.462 -36.253 1.00 54.34 147 GLU A O 1
ATOM 1140 N N . MET A 1 148 ? 15.528 -14.865 -35.827 1.00 49.59 148 MET A N 1
ATOM 1141 C CA . MET A 1 148 ? 16.003 -13.777 -36.686 1.00 49.59 148 MET A CA 1
ATOM 1142 C C . MET A 1 148 ? 15.684 -14.033 -38.160 1.00 49.59 148 MET A C 1
ATOM 1144 O O . MET A 1 148 ? 15.181 -13.128 -38.821 1.00 49.59 148 MET A O 1
ATOM 1148 N N . ASP A 1 149 ? 15.872 -15.255 -38.664 1.00 57.50 149 ASP A N 1
ATOM 1149 C CA . ASP A 1 149 ? 15.498 -15.605 -40.040 1.00 57.50 149 ASP A CA 1
ATOM 1150 C C . ASP A 1 149 ? 13.985 -15.488 -40.271 1.00 57.50 149 ASP A C 1
ATOM 1152 O O . ASP A 1 149 ? 13.549 -15.054 -41.339 1.00 57.50 149 ASP A O 1
ATOM 1156 N N . HIS A 1 150 ? 13.159 -15.828 -39.277 1.00 61.03 150 HIS A N 1
ATOM 1157 C CA . HIS A 1 150 ? 11.711 -15.639 -39.356 1.00 61.03 150 HIS A CA 1
ATOM 1158 C C . HIS A 1 150 ? 11.333 -14.149 -39.398 1.00 61.03 150 HIS A C 1
ATOM 1160 O O . HIS A 1 150 ? 10.504 -13.754 -40.220 1.00 61.03 150 HIS A O 1
ATOM 1166 N N . LEU A 1 151 ? 11.969 -13.309 -38.575 1.00 49.81 151 LEU A N 1
ATOM 1167 C CA . LEU A 1 151 ? 11.739 -11.859 -38.546 1.00 49.81 151 LEU A CA 1
ATOM 1168 C C . LEU A 1 151 ? 12.220 -11.163 -39.826 1.00 49.81 151 LEU A C 1
ATOM 1170 O O . LEU A 1 151 ? 11.507 -10.317 -40.365 1.00 49.81 151 LEU A O 1
ATOM 1174 N N . VAL A 1 152 ? 13.382 -11.551 -40.355 1.00 58.03 152 VAL A N 1
ATOM 1175 C CA . VAL A 1 152 ? 13.909 -11.034 -41.629 1.00 58.03 152 VAL A CA 1
ATOM 1176 C C . VAL A 1 152 ? 13.015 -11.466 -42.792 1.00 58.03 152 VAL A C 1
ATOM 1178 O O . VAL A 1 152 ? 12.709 -10.650 -43.661 1.00 58.03 152 VAL A O 1
ATOM 1181 N N . ASN A 1 153 ? 12.513 -12.704 -42.788 1.00 64.12 153 ASN A N 1
ATOM 1182 C CA . ASN A 1 153 ? 11.570 -13.170 -43.807 1.00 64.12 153 ASN A CA 1
ATOM 1183 C C . ASN A 1 153 ? 10.188 -12.509 -43.696 1.00 64.12 153 ASN A C 1
ATOM 1185 O O . ASN A 1 153 ? 9.561 -12.266 -44.728 1.00 64.12 153 ASN A O 1
ATOM 1189 N N . MET A 1 154 ? 9.705 -12.191 -42.491 1.00 60.62 154 MET A N 1
ATOM 1190 C CA . MET A 1 154 ? 8.489 -11.387 -42.308 1.00 60.62 154 MET A CA 1
ATOM 1191 C C . MET A 1 154 ? 8.686 -9.965 -42.841 1.00 60.62 154 MET A C 1
ATOM 1193 O O . MET A 1 154 ? 7.892 -9.516 -43.662 1.00 60.62 154 MET A O 1
ATOM 1197 N N . ALA A 1 155 ? 9.789 -9.301 -42.485 1.00 57.69 155 ALA A N 1
ATOM 1198 C CA . ALA A 1 155 ? 10.098 -7.958 -42.976 1.00 57.69 155 ALA A CA 1
ATOM 1199 C C . ALA A 1 155 ? 10.289 -7.917 -44.506 1.00 57.69 155 ALA A C 1
ATOM 1201 O O . ALA A 1 155 ? 9.855 -6.974 -45.169 1.00 57.69 155 ALA A O 1
ATOM 1202 N N . ALA A 1 156 ? 10.892 -8.956 -45.093 1.00 62.94 156 ALA A N 1
ATOM 1203 C CA . ALA A 1 156 ? 11.033 -9.086 -46.542 1.00 62.94 156 ALA A CA 1
ATOM 1204 C C . ALA A 1 156 ? 9.682 -9.321 -47.239 1.00 62.94 156 ALA A C 1
ATOM 1206 O O . ALA A 1 156 ? 9.439 -8.743 -48.300 1.00 62.94 156 ALA A O 1
ATOM 1207 N N . LYS A 1 157 ? 8.785 -10.119 -46.640 1.00 64.38 157 LYS A N 1
ATOM 1208 C CA . LYS A 1 157 ? 7.415 -10.318 -47.140 1.00 64.38 157 LYS A CA 1
ATOM 1209 C C . LYS A 1 157 ? 6.594 -9.033 -47.060 1.00 64.38 157 LYS A C 1
ATOM 1211 O O . LYS A 1 157 ? 5.956 -8.687 -48.051 1.00 64.38 157 LYS A O 1
ATOM 1216 N N . ASP A 1 158 ? 6.679 -8.289 -45.960 1.00 59.44 158 ASP A N 1
ATOM 1217 C CA . ASP A 1 158 ? 5.988 -7.003 -45.805 1.00 59.44 158 ASP A CA 1
ATOM 1218 C C . ASP A 1 158 ? 6.521 -5.951 -46.786 1.00 59.44 158 ASP A C 1
ATOM 1220 O O . ASP A 1 158 ? 5.745 -5.221 -47.404 1.00 59.44 158 ASP A O 1
ATOM 1224 N N . SER A 1 159 ? 7.835 -5.933 -47.031 1.00 64.50 159 SER A N 1
ATOM 1225 C CA . SER A 1 159 ? 8.451 -5.089 -48.062 1.00 64.50 159 SER A CA 1
ATOM 1226 C C . SER A 1 159 ? 7.998 -5.473 -49.480 1.00 64.50 159 SER A C 1
ATOM 1228 O O . SER A 1 159 ? 7.744 -4.603 -50.315 1.00 64.50 159 SER A O 1
ATOM 1230 N N . LEU A 1 160 ? 7.825 -6.768 -49.769 1.00 71.69 160 LEU A N 1
ATOM 1231 C CA . LEU A 1 160 ? 7.289 -7.253 -51.048 1.00 71.69 160 LEU A CA 1
ATOM 1232 C C . LEU A 1 160 ? 5.822 -6.863 -51.244 1.00 71.69 160 LEU A C 1
ATOM 1234 O O . LEU A 1 160 ? 5.459 -6.399 -52.325 1.00 71.69 160 LEU A O 1
ATOM 1238 N N . VAL A 1 161 ? 4.997 -7.000 -50.203 1.00 66.31 161 VAL A N 1
ATOM 1239 C CA . VAL A 1 161 ? 3.589 -6.578 -50.219 1.00 66.31 161 VAL A CA 1
ATOM 1240 C C . VAL A 1 161 ? 3.492 -5.068 -50.427 1.00 66.31 161 VAL A C 1
ATOM 1242 O O . VAL A 1 161 ? 2.729 -4.617 -51.281 1.00 66.31 161 VAL A O 1
ATOM 1245 N N . PHE A 1 162 ? 4.319 -4.285 -49.732 1.00 61.88 162 PHE A N 1
ATOM 1246 C CA . PHE A 1 162 ? 4.359 -2.832 -49.880 1.00 61.88 162 PHE A CA 1
ATOM 1247 C C . PHE A 1 162 ? 4.801 -2.402 -51.288 1.00 61.88 162 PHE A C 1
ATOM 1249 O O . PHE A 1 162 ? 4.152 -1.568 -51.921 1.00 61.88 162 PHE A O 1
ATOM 1256 N N . ASN A 1 163 ? 5.843 -3.030 -51.839 1.00 67.44 163 ASN A N 1
ATOM 1257 C CA . ASN A 1 163 ? 6.298 -2.761 -53.205 1.00 67.44 163 ASN A CA 1
ATOM 1258 C C . ASN A 1 163 ? 5.266 -3.183 -54.263 1.00 67.44 163 ASN A C 1
ATOM 1260 O O . ASN A 1 163 ? 5.065 -2.469 -55.249 1.00 67.44 163 ASN A O 1
ATOM 1264 N N . HIS A 1 164 ? 4.568 -4.302 -54.055 1.00 70.50 164 HIS A N 1
ATOM 1265 C CA . HIS A 1 164 ? 3.481 -4.732 -54.933 1.00 70.50 164 HIS A CA 1
ATOM 1266 C C . HIS A 1 164 ? 2.300 -3.752 -54.884 1.00 70.50 164 HIS A C 1
ATOM 1268 O O . HIS A 1 164 ? 1.735 -3.404 -55.919 1.00 70.50 164 HIS A O 1
ATOM 1274 N N . MET A 1 165 ? 1.982 -3.227 -53.700 1.00 61.38 165 MET A N 1
ATOM 1275 C CA . MET A 1 165 ? 0.940 -2.222 -53.510 1.00 61.38 165 MET A CA 1
ATOM 1276 C C . MET A 1 165 ? 1.297 -0.894 -54.196 1.00 61.38 165 MET A C 1
ATOM 1278 O O . MET A 1 165 ? 0.459 -0.332 -54.899 1.00 61.38 165 MET A O 1
ATOM 1282 N N . ILE A 1 166 ? 2.553 -0.437 -54.102 1.00 67.38 166 ILE A N 1
ATOM 1283 C CA . ILE A 1 166 ? 3.058 0.724 -54.862 1.00 67.38 166 ILE A CA 1
ATOM 1284 C C . ILE A 1 166 ? 2.943 0.496 -56.372 1.00 67.38 166 ILE A C 1
ATOM 1286 O O . ILE A 1 166 ? 2.542 1.405 -57.101 1.00 67.38 166 ILE A O 1
ATOM 1290 N N . LYS A 1 167 ? 3.261 -0.707 -56.858 1.00 71.88 167 LYS A N 1
ATOM 1291 C CA . LYS A 1 167 ? 3.138 -1.043 -58.281 1.00 71.88 167 LYS A CA 1
ATOM 1292 C C . LYS A 1 167 ? 1.680 -1.010 -58.750 1.00 71.88 167 LYS A C 1
ATOM 1294 O O . LYS A 1 167 ? 1.395 -0.370 -59.758 1.00 71.88 167 LYS A O 1
ATOM 1299 N N . MET A 1 168 ? 0.754 -1.596 -57.988 1.00 64.81 168 MET A N 1
ATOM 1300 C CA . MET A 1 168 ? -0.682 -1.525 -58.292 1.00 64.81 168 MET A CA 1
ATOM 1301 C C . MET A 1 168 ? -1.207 -0.081 -58.288 1.00 64.81 168 MET A C 1
ATOM 1303 O O . MET A 1 168 ? -1.992 0.278 -59.165 1.00 64.81 168 MET A O 1
ATOM 1307 N N . MET A 1 169 ? -0.734 0.761 -57.359 1.00 61.62 169 MET A N 1
ATOM 1308 C CA . MET A 1 169 ? -1.077 2.189 -57.320 1.00 61.62 169 MET A CA 1
ATOM 1309 C C . MET A 1 169 ? -0.556 2.959 -58.543 1.00 61.62 169 MET A C 1
ATOM 1311 O O . MET A 1 169 ? -1.226 3.877 -59.010 1.00 61.62 169 MET A O 1
ATOM 1315 N N . LYS A 1 170 ? 0.610 2.582 -59.087 1.00 66.69 170 LYS A N 1
ATOM 1316 C CA . LYS A 1 170 ? 1.170 3.192 -60.306 1.00 66.69 170 LYS A CA 1
ATOM 1317 C C . LYS A 1 170 ? 0.473 2.728 -61.585 1.00 66.69 170 LYS A C 1
ATOM 1319 O O . LYS A 1 170 ? 0.305 3.528 -62.497 1.00 66.69 170 LYS A O 1
ATOM 1324 N N . GLU A 1 171 ? 0.092 1.456 -61.668 1.00 71.38 171 GLU A N 1
ATOM 1325 C CA . GLU A 1 171 ? -0.471 0.868 -62.893 1.00 71.38 171 GLU A CA 1
ATOM 1326 C C . GLU A 1 171 ? -1.979 1.115 -63.044 1.00 71.38 171 GLU A C 1
ATOM 1328 O O . GLU A 1 171 ? -2.476 1.168 -64.167 1.00 71.38 171 GLU A O 1
ATOM 1333 N N . LYS A 1 172 ? -2.720 1.259 -61.935 1.00 74.44 172 LYS A N 1
ATOM 1334 C CA . LYS A 1 172 ? -4.180 1.469 -61.943 1.00 74.44 172 LYS A CA 1
ATOM 1335 C C . LYS A 1 172 ? -4.611 2.486 -60.873 1.00 74.44 172 LYS A C 1
ATOM 1337 O O . LYS A 1 172 ? -5.264 2.105 -59.896 1.00 74.44 172 LYS A O 1
ATOM 1342 N N . PRO A 1 173 ? -4.292 3.781 -61.054 1.00 68.56 173 PRO A N 1
ATOM 1343 C CA . PRO A 1 173 ? -4.587 4.829 -60.068 1.00 68.56 173 PRO A CA 1
ATOM 1344 C C . PRO A 1 173 ? -6.091 4.987 -59.775 1.00 68.56 173 PRO A C 1
ATOM 1346 O O . PRO A 1 173 ? -6.484 5.416 -58.695 1.00 68.56 173 PRO A O 1
ATOM 1349 N N . GLU A 1 174 ? -6.951 4.560 -60.697 1.00 75.38 174 GLU A N 1
ATOM 1350 C CA . GLU A 1 174 ? -8.412 4.659 -60.595 1.00 75.38 174 GLU A CA 1
ATOM 1351 C C . GLU A 1 174 ? -8.997 3.744 -59.504 1.00 75.38 174 GLU A C 1
ATOM 1353 O O . GLU A 1 174 ? -9.975 4.097 -58.844 1.00 75.38 174 GLU A O 1
ATOM 1358 N N . MET A 1 175 ? -8.363 2.591 -59.243 1.00 66.56 175 MET A N 1
ATOM 1359 C CA . MET A 1 175 ? -8.768 1.707 -58.141 1.00 66.56 175 MET A CA 1
ATOM 1360 C C . MET A 1 175 ? -8.418 2.296 -56.771 1.00 66.56 175 MET A C 1
ATOM 1362 O O . MET A 1 175 ? -9.136 2.047 -55.805 1.00 66.56 175 MET A O 1
ATOM 1366 N N . TRP A 1 176 ? -7.354 3.098 -56.681 1.00 64.06 176 TRP A N 1
ATOM 1367 C CA . TRP A 1 176 ? -6.959 3.757 -55.436 1.00 64.06 176 TRP A CA 1
ATOM 1368 C C . TRP A 1 176 ? -7.984 4.810 -55.001 1.00 64.06 176 TRP A C 1
ATOM 1370 O O . TRP A 1 176 ? -8.385 4.828 -53.838 1.00 64.06 176 TRP A O 1
ATOM 1380 N N . ASN A 1 177 ? -8.490 5.610 -55.945 1.00 67.25 177 ASN A N 1
ATOM 1381 C CA . ASN A 1 177 ? -9.546 6.589 -55.668 1.00 67.25 177 ASN A CA 1
ATOM 1382 C C . ASN A 1 177 ? -10.818 5.905 -55.142 1.00 67.25 177 ASN A C 1
ATOM 1384 O O . ASN A 1 177 ? -11.377 6.333 -54.136 1.00 67.25 177 ASN A O 1
ATOM 1388 N N . LYS A 1 178 ? -11.194 4.760 -55.725 1.00 71.75 178 LYS A N 1
ATOM 1389 C CA . LYS A 1 178 ? -12.359 3.970 -55.293 1.00 71.75 178 LYS A CA 1
ATOM 1390 C C . LYS A 1 178 ? -12.203 3.367 -53.888 1.00 71.75 178 LYS A C 1
ATOM 1392 O O . LYS A 1 178 ? -13.162 3.311 -53.124 1.00 71.75 178 LYS A O 1
ATOM 1397 N N . VAL A 1 179 ? -10.993 2.925 -53.529 1.00 63.50 179 VAL A N 1
ATOM 1398 C CA . VAL A 1 179 ? -10.675 2.408 -52.182 1.00 63.50 179 VAL A CA 1
ATOM 1399 C C . VAL A 1 179 ? -10.691 3.525 -51.132 1.00 63.50 179 VAL A C 1
ATOM 1401 O O . VAL A 1 179 ? -11.121 3.294 -50.001 1.00 63.50 179 VAL A O 1
ATOM 1404 N N . MET A 1 180 ? -10.261 4.736 -51.492 1.00 62.91 180 MET A N 1
ATOM 1405 C CA . MET A 1 180 ? -10.328 5.900 -50.603 1.00 62.91 180 MET A CA 1
ATOM 1406 C C . MET A 1 180 ? -11.769 6.392 -50.406 1.00 62.91 180 MET A C 1
ATOM 1408 O O . MET A 1 180 ? -12.137 6.721 -49.280 1.00 62.91 180 MET A O 1
ATOM 1412 N N . GLU A 1 181 ? -12.605 6.352 -51.447 1.00 65.94 181 GLU A N 1
ATOM 1413 C CA . GLU A 1 181 ? -14.037 6.681 -51.359 1.00 65.94 181 GLU A CA 1
ATOM 1414 C C . GLU A 1 181 ? -14.825 5.698 -50.473 1.00 65.94 181 GLU A C 1
ATOM 1416 O O . GLU A 1 181 ? -15.680 6.121 -49.700 1.00 65.94 181 GLU A O 1
ATOM 1421 N N . MET A 1 182 ? -14.506 4.397 -50.484 1.00 60.88 182 MET A N 1
ATOM 1422 C CA . MET A 1 182 ? -15.163 3.430 -49.581 1.00 60.88 182 MET A CA 1
ATOM 1423 C C . MET A 1 182 ? -14.845 3.670 -48.095 1.00 60.88 182 MET A C 1
ATOM 1425 O O . MET A 1 182 ? -15.653 3.345 -47.221 1.00 60.88 182 MET A O 1
ATOM 1429 N N . LYS A 1 183 ? -13.673 4.238 -47.780 1.00 54.31 183 LYS A N 1
ATOM 1430 C CA . LYS A 1 183 ? -13.295 4.550 -46.392 1.00 54.31 183 LYS A CA 1
ATOM 1431 C C . LYS A 1 183 ? -13.991 5.797 -45.851 1.00 54.31 183 LYS A C 1
ATOM 1433 O O . LYS A 1 183 ? -14.179 5.881 -44.642 1.00 54.31 183 LYS A O 1
ATOM 1438 N N . THR A 1 184 ? -14.399 6.738 -46.702 1.00 54.44 184 THR A N 1
ATOM 1439 C CA . THR A 1 184 ? -15.106 7.952 -46.261 1.00 54.44 184 THR A CA 1
ATOM 1440 C C . THR A 1 184 ? -16.606 7.731 -46.067 1.00 54.44 184 THR A C 1
ATOM 1442 O O . THR A 1 184 ? -17.214 8.437 -45.271 1.00 54.44 184 THR A O 1
ATOM 1445 N N . THR A 1 185 ? -17.206 6.716 -46.697 1.00 52.38 185 THR A N 1
ATOM 1446 C CA . THR A 1 185 ? -18.636 6.384 -46.535 1.00 52.38 185 THR A CA 1
ATOM 1447 C C . THR A 1 185 ? -18.963 5.501 -45.327 1.00 52.38 185 THR A C 1
ATOM 1449 O O . THR A 1 185 ? -20.133 5.241 -45.078 1.00 52.38 185 THR A O 1
ATOM 1452 N N . THR A 1 186 ? -17.962 5.034 -44.574 1.00 50.19 186 THR A N 1
ATOM 1453 C CA . THR A 1 186 ? -18.170 4.171 -43.387 1.00 50.19 186 THR A CA 1
ATOM 1454 C C . THR A 1 186 ? -18.148 4.963 -42.067 1.00 50.19 186 THR A C 1
ATOM 1456 O O . THR A 1 186 ? -18.299 4.391 -40.992 1.00 50.19 186 THR A O 1
ATOM 1459 N N . THR A 1 187 ? -18.006 6.290 -42.136 1.00 49.66 187 THR A N 1
ATOM 1460 C CA . THR A 1 187 ? -18.106 7.188 -40.978 1.00 49.66 187 THR A CA 1
ATOM 1461 C C . THR A 1 187 ? -19.303 8.119 -41.167 1.00 49.66 187 THR A C 1
ATOM 1463 O O . THR A 1 187 ? -19.130 9.281 -41.523 1.00 49.66 187 THR A O 1
ATOM 1466 N N . ASN A 1 188 ? -20.510 7.580 -41.000 1.00 40.94 188 ASN A N 1
ATOM 1467 C CA . ASN A 1 188 ? -21.750 8.300 -40.686 1.00 40.94 188 ASN A CA 1
ATOM 1468 C C . ASN A 1 188 ? -22.753 7.321 -40.077 1.00 40.94 188 ASN A C 1
ATOM 1470 O O . ASN A 1 188 ? -22.914 6.225 -40.659 1.00 40.94 188 ASN A O 1
#

pLDDT: mean 72.17, std 15.1, range [40.19, 96.69]

Solvent-accessible surface area (backbone atoms only — not comparable to full-atom values): 10610 Å² total; per-residue (Å²): 113,79,68,60,57,54,54,56,55,52,55,56,54,56,59,64,58,71,70,69,64,53,71,69,63,50,58,68,37,69,66,58,37,49,51,52,52,50,52,32,69,72,33,70,66,52,33,48,53,51,51,54,56,41,54,72,34,71,68,33,45,48,52,50,51,52,53,49,49,55,43,66,70,34,59,68,59,43,54,48,52,41,66,78,34,57,64,56,44,50,52,53,52,49,53,53,50,55,55,25,71,79,32,68,68,54,36,50,51,51,53,50,55,49,68,70,31,68,69,53,45,54,49,52,52,53,45,59,63,60,43,68,78,70,74,78,69,83,75,59,64,65,55,59,53,51,52,50,52,49,52,52,52,47,53,51,49,53,50,48,52,51,52,49,51,53,49,48,47,70,77,42,53,70,59,51,55,54,56,53,51,60,63,62,71,72,74,122

Organism: NCBI:txid238540

Foldseek 3Di:
DVVVVVVVVVVVVVVVCVPPDDPVNQCVDPVSVVVVVVVQVVDPVSVVVVLVVLCVDPNSVVVVVVVVVVCVVPPVNVVVVCVVDVVVVVVVVVVLVVVCVVPVVSVVVVVVVLVVDPVSVVVVVVVVVVCVVPPDPPPCVVPVVVVVVVVVVVVVVVVVVVVVVVVCCVVCVPVVVVVVVVVVVVPD

Mean predicted aligned error: 20.09 Å

Secondary structure (DSSP, 8-state):
-HHHHHHHHHHHHHHHHTT---HHHHHTSHHHHHHHHHHHHHSHHHHHHHHHHHHHSHHHHHHHHHHHHHHHH-HHHHHHHHHH-HHHHHHHHHHHHHHHHH-HHHHHHHHHHHHT-HHHHHHHHHHHHHGGGT---TTSHHHHHHHHHHHHHHHHHHHHHHHHHHHHHHH-HHHHHHHHHHHHTT--

Radius of gyration: 37.29 Å; Cα contacts (8 Å, |Δi|>4): 35; chains: 1; bounding box: 82×42×117 Å